Protein AF-A0A914E5F7-F1 (afdb_monomer_lite)

InterPro domains:
  IPR012292 Globin/Protoglobin [G3DSA:1.10.490.10] (50-200)

Radius of gyration: 23.98 Å; chains: 1; bounding box: 78×66×59 Å

Secondary structure (DSSP, 8-state):
--HHHHHHHHHHHHHHHHHHHHHHT---S---SS-TTHHHHTTTS-TTS-PPPHHHHHHHHHHHHHHHHH-SS-HHHHHHHHHHHH-HHHHHHHHHTHHHHHHHHHHHHHHHHHHHHTTTSHHHHTHHHHHHHTSTTSTTSSGGG-SHHHHHHHHHHHHHHGGGS---SSHHHHHHHHHHHHHHHHHHHHHHHHHHHHHHHHHHHHHTT-S-S-------

Foldseek 3Di:
DPVVVVVVVVVVVVVVVVVVVVVVPPDDDDDPDDDVVVVVVVVVPDPPPDQQDPVLLVLLLVLVVQLVVPDPDALLVQLLVQCVVPPVVSVVLCVVVVVLSVVRSVVLRVLVVQLSVCSVPCCPRPLVVLLQLCPPPHVQVCPSNSHLVVVVSSLVSQLVVLVSGPDDPCSVSNSVSSNVSSSSSSVSNVVSNVVRVVVVVVVVVVVVPPPDPDDDDDDD

Structure (mmCIF, N/CA/C/O backbone):
data_AF-A0A914E5F7-F1
#
_entry.id   AF-A0A914E5F7-F1
#
loop_
_atom_site.group_PDB
_atom_site.id
_atom_site.type_symbol
_atom_site.label_atom_id
_atom_site.label_alt_id
_atom_site.label_comp_id
_atom_site.label_asym_id
_atom_site.label_entity_id
_atom_site.label_seq_id
_atom_site.pdbx_PDB_ins_code
_atom_site.Cartn_x
_atom_site.Cartn_y
_atom_site.Cartn_z
_atom_site.occupancy
_atom_site.B_iso_or_equiv
_atom_site.auth_seq_id
_atom_site.auth_comp_id
_atom_site.auth_asym_id
_atom_site.auth_atom_id
_atom_site.pdbx_PDB_model_num
ATOM 1 N N . MET A 1 1 ? 18.210 50.955 19.049 1.00 48.28 1 MET A N 1
ATOM 2 C CA . MET A 1 1 ? 17.458 49.728 19.398 1.00 48.28 1 MET A CA 1
ATOM 3 C C . MET A 1 1 ? 15.952 49.964 19.194 1.00 48.28 1 MET A C 1
ATOM 5 O O . MET A 1 1 ? 15.214 50.054 20.159 1.00 48.28 1 MET A O 1
ATOM 9 N N . LYS A 1 2 ? 15.504 50.162 17.940 1.00 48.69 2 LYS A N 1
ATOM 10 C CA . LYS A 1 2 ? 14.091 50.474 17.606 1.00 48.69 2 LYS A CA 1
ATOM 11 C C . LYS A 1 2 ? 13.557 49.759 16.346 1.00 48.69 2 LYS A C 1
ATOM 13 O O . LYS A 1 2 ? 12.359 49.653 16.192 1.00 48.69 2 LYS A O 1
ATOM 18 N N . LEU A 1 3 ? 14.427 49.178 15.510 1.00 43.78 3 LEU A N 1
ATOM 19 C CA . LEU A 1 3 ? 14.041 48.462 14.278 1.00 43.78 3 LEU A CA 1
ATOM 20 C C . LEU A 1 3 ? 13.593 47.000 14.499 1.00 43.78 3 LEU A C 1
ATOM 22 O O . LEU A 1 3 ? 12.952 46.405 13.639 1.00 43.78 3 LEU A O 1
ATOM 26 N N . ALA A 1 4 ? 13.902 46.409 15.659 1.00 42.94 4 ALA A N 1
ATOM 27 C CA . ALA A 1 4 ? 13.583 45.008 15.951 1.00 42.94 4 ALA A CA 1
ATOM 28 C C . ALA A 1 4 ? 12.156 44.786 16.500 1.00 42.94 4 ALA A C 1
ATOM 30 O O . ALA A 1 4 ? 11.696 43.645 16.531 1.00 42.94 4 ALA A O 1
ATOM 31 N N . MET A 1 5 ? 11.464 45.849 16.941 1.00 42.75 5 MET A N 1
ATOM 32 C CA . MET A 1 5 ? 10.109 45.761 17.515 1.00 42.75 5 MET A CA 1
ATOM 33 C C . MET A 1 5 ? 9.008 45.826 16.445 1.00 42.75 5 MET A C 1
ATOM 35 O O . MET A 1 5 ? 8.030 45.092 16.554 1.00 42.75 5 MET A O 1
ATOM 39 N N . ASP A 1 6 ? 9.210 46.583 15.362 1.00 46.97 6 ASP A N 1
ATOM 40 C CA . ASP A 1 6 ? 8.194 46.758 14.308 1.00 46.97 6 ASP A CA 1
ATOM 41 C C . ASP A 1 6 ? 8.081 45.539 13.377 1.00 46.97 6 ASP A C 1
ATOM 43 O O . ASP A 1 6 ? 7.000 45.186 12.907 1.00 46.97 6 ASP A O 1
ATOM 47 N N . SER A 1 7 ? 9.185 44.812 13.182 1.00 46.94 7 SER A N 1
ATOM 48 C CA . SER A 1 7 ? 9.228 43.627 12.310 1.00 46.94 7 SER A CA 1
ATOM 49 C C . SER A 1 7 ? 8.435 42.440 12.877 1.00 46.94 7 SER A C 1
ATOM 51 O O . SER A 1 7 ? 7.918 41.623 12.123 1.00 46.94 7 SER A O 1
ATOM 53 N N . LYS A 1 8 ? 8.312 42.339 14.210 1.00 47.16 8 LYS A N 1
ATOM 54 C CA . LYS A 1 8 ? 7.547 41.265 14.871 1.00 47.16 8 LYS A CA 1
ATOM 55 C C . LYS A 1 8 ? 6.035 41.520 14.841 1.00 47.16 8 LYS A C 1
ATOM 57 O O . LYS A 1 8 ? 5.281 40.559 14.728 1.00 47.16 8 LYS A O 1
ATOM 62 N N . SER A 1 9 ? 5.613 42.788 14.880 1.00 54.91 9 SER A N 1
ATOM 63 C CA . SER A 1 9 ? 4.204 43.198 14.755 1.00 54.91 9 SER A CA 1
ATOM 64 C C . SER A 1 9 ? 3.684 43.006 13.328 1.00 54.91 9 SER A C 1
ATOM 66 O O . SER A 1 9 ? 2.606 42.460 13.126 1.00 54.91 9 SER A O 1
ATOM 68 N N . ALA A 1 10 ? 4.489 43.360 12.321 1.00 52.38 10 ALA A N 1
ATOM 69 C CA . ALA A 1 10 ? 4.113 43.171 10.920 1.00 52.38 10 A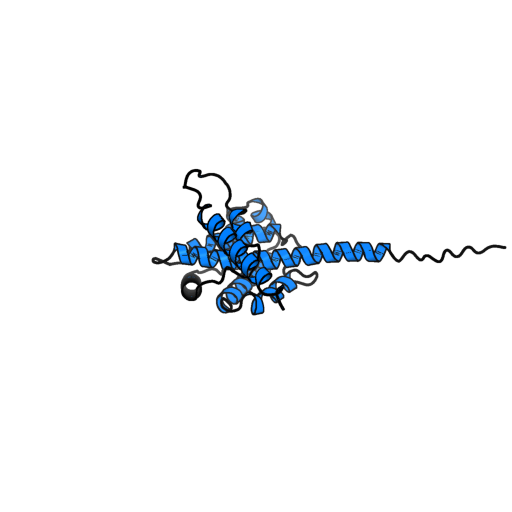LA A CA 1
ATOM 70 C C . ALA A 1 10 ? 3.917 41.686 10.557 1.00 52.38 10 ALA A C 1
ATOM 72 O O . ALA A 1 10 ? 3.021 41.344 9.788 1.00 52.38 10 ALA A O 1
ATOM 73 N N . ILE A 1 11 ? 4.716 40.785 11.142 1.00 50.78 11 ILE A N 1
ATOM 74 C CA . ILE A 1 11 ? 4.576 39.338 10.923 1.00 50.78 11 ILE A CA 1
ATOM 75 C C . ILE A 1 11 ? 3.308 38.794 11.597 1.00 50.78 11 ILE A C 1
ATOM 77 O O . ILE A 1 11 ? 2.630 37.965 10.991 1.00 50.78 11 ILE A O 1
ATOM 81 N N . SER A 1 12 ? 2.941 39.266 12.798 1.00 49.47 12 SER A N 1
ATOM 82 C CA . SER A 1 12 ? 1.704 38.819 13.459 1.00 49.47 12 SER A CA 1
ATOM 83 C C . SER A 1 12 ? 0.447 39.295 12.736 1.00 49.47 12 SER A C 1
ATOM 85 O O . SER A 1 12 ? -0.512 38.532 12.627 1.00 49.47 12 SER A O 1
ATOM 87 N N . ASP A 1 13 ? 0.467 40.510 12.187 1.00 45.22 13 ASP A N 1
ATOM 88 C CA . ASP A 1 13 ? -0.676 41.078 11.466 1.00 45.22 13 ASP A CA 1
ATOM 89 C C . ASP A 1 13 ? -0.890 40.392 10.109 1.00 45.22 13 ASP A C 1
ATOM 91 O O . ASP A 1 13 ? -2.025 40.093 9.735 1.00 45.22 13 ASP A O 1
ATOM 95 N N . VAL A 1 14 ? 0.192 40.019 9.413 1.00 51.31 14 VAL A N 1
ATOM 96 C CA . VAL A 1 14 ? 0.120 39.193 8.193 1.00 51.31 14 VAL A CA 1
ATOM 97 C C . VAL A 1 14 ? -0.375 37.775 8.507 1.00 51.31 14 VAL A C 1
ATOM 99 O O . VAL A 1 14 ? -1.187 37.231 7.756 1.00 51.31 14 VAL A O 1
ATOM 102 N N . MET A 1 15 ? 0.042 37.185 9.633 1.00 43.53 15 MET A N 1
ATOM 103 C CA . MET A 1 15 ? -0.438 35.867 10.075 1.00 43.53 15 MET A CA 1
ATOM 104 C C . MET A 1 15 ? -1.936 35.877 10.416 1.00 43.53 15 MET A C 1
ATOM 106 O O . MET A 1 15 ? -2.663 34.971 10.010 1.00 43.53 15 MET A O 1
ATOM 110 N N . LEU A 1 16 ? -2.418 36.912 11.110 1.00 52.22 16 LEU A N 1
ATOM 111 C CA . LEU A 1 16 ? -3.838 37.075 11.442 1.00 52.22 16 LEU A CA 1
ATOM 112 C C . LEU A 1 16 ? -4.697 37.327 10.196 1.00 52.22 16 LEU A C 1
ATOM 114 O O . LEU A 1 16 ? -5.792 36.773 10.077 1.00 52.22 16 LEU A O 1
ATOM 118 N N . MET A 1 17 ? -4.190 38.097 9.231 1.00 51.75 17 MET A N 1
ATOM 119 C CA . MET A 1 17 ? -4.886 38.348 7.968 1.00 51.75 17 MET A CA 1
ATOM 120 C C . MET A 1 17 ? -4.969 37.081 7.100 1.00 51.75 17 MET A C 1
ATOM 122 O O . MET A 1 17 ? -6.024 36.805 6.528 1.00 51.75 17 MET A O 1
ATOM 126 N N . ALA A 1 18 ? -3.909 36.263 7.077 1.00 45.34 18 ALA A N 1
ATOM 127 C CA . ALA A 1 18 ? -3.887 34.966 6.394 1.00 45.34 18 ALA A CA 1
ATOM 128 C C . ALA A 1 18 ? -4.825 33.926 7.039 1.00 45.34 18 ALA A C 1
ATOM 130 O O . ALA A 1 18 ? -5.431 33.114 6.340 1.00 45.34 18 ALA A O 1
ATOM 131 N N . MET A 1 19 ? -5.003 33.961 8.364 1.00 44.50 19 MET A N 1
ATOM 132 C CA . ME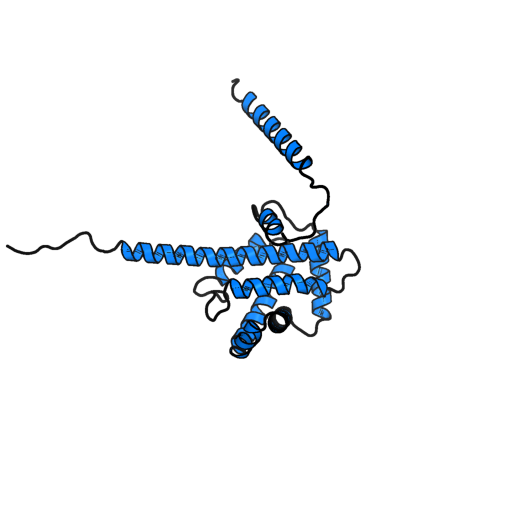T A 1 19 ? -5.978 33.098 9.042 1.00 44.50 19 MET A CA 1
ATOM 133 C C . MET A 1 19 ? -7.425 33.551 8.809 1.00 44.50 19 MET A C 1
ATOM 135 O O . MET A 1 19 ? -8.314 32.713 8.665 1.00 44.50 19 MET A O 1
ATOM 139 N N . SER A 1 20 ? -7.669 34.859 8.694 1.00 38.47 20 SER A N 1
ATOM 140 C CA . SER A 1 20 ? -9.002 35.403 8.403 1.00 38.47 20 SER A CA 1
ATOM 141 C C . SER A 1 20 ? -9.471 35.086 6.972 1.00 38.47 20 SER A C 1
ATOM 143 O O . SER A 1 20 ? -10.640 34.758 6.750 1.00 38.47 20 SER A O 1
ATOM 145 N N . THR A 1 21 ? -8.561 35.073 5.991 1.00 47.75 21 THR A N 1
ATOM 146 C CA . THR A 1 21 ? -8.884 34.669 4.610 1.00 47.75 21 THR A CA 1
ATOM 147 C C . THR A 1 21 ? -9.083 33.159 4.462 1.00 47.75 21 THR A C 1
ATOM 149 O O . THR A 1 21 ? -9.950 32.742 3.694 1.00 47.75 21 THR A O 1
ATOM 152 N N . ALA A 1 22 ? -8.380 32.335 5.247 1.00 42.72 22 ALA A N 1
ATOM 153 C CA . ALA A 1 22 ? -8.577 30.882 5.267 1.00 42.72 22 ALA A CA 1
ATOM 154 C C . ALA A 1 22 ? -9.936 30.460 5.865 1.00 42.72 22 ALA A C 1
ATOM 156 O O . ALA A 1 22 ? -10.530 29.482 5.413 1.00 42.72 22 ALA A O 1
ATOM 157 N N . VAL A 1 23 ? -10.474 31.211 6.835 1.00 42.81 23 VAL A N 1
ATOM 158 C CA . VAL A 1 23 ? -11.796 30.933 7.437 1.00 42.81 23 VAL A CA 1
ATOM 159 C C . VAL A 1 23 ? -12.956 31.379 6.530 1.00 42.81 23 VAL A C 1
ATOM 161 O O . VAL A 1 23 ? -14.041 30.803 6.589 1.00 42.81 23 VAL A O 1
ATOM 164 N N . SER A 1 24 ? -12.734 32.348 5.636 1.00 36.62 24 SER A N 1
ATOM 165 C CA . SER A 1 24 ? -13.762 32.853 4.706 1.00 36.62 24 SER A CA 1
ATOM 166 C C . SER A 1 24 ? -13.904 32.024 3.414 1.00 36.62 24 SER A C 1
ATOM 168 O O . SER A 1 24 ? -14.874 32.176 2.674 1.00 36.62 24 SER A O 1
ATOM 170 N N . ALA A 1 25 ? -12.981 31.096 3.147 1.00 41.06 25 ALA A N 1
ATOM 171 C CA . ALA A 1 25 ? -12.976 30.259 1.945 1.00 41.06 25 ALA A CA 1
ATOM 172 C C . ALA A 1 25 ? -13.684 28.901 2.125 1.00 41.06 25 ALA A C 1
ATOM 174 O O . ALA A 1 25 ? -13.355 27.943 1.430 1.00 41.06 25 ALA A O 1
ATOM 175 N N . VAL A 1 26 ? -14.659 28.790 3.037 1.00 41.03 26 VAL A N 1
ATOM 176 C CA . VAL A 1 26 ? -15.521 27.598 3.129 1.00 41.03 26 VAL A CA 1
ATOM 177 C C . VAL A 1 26 ? -16.514 27.622 1.960 1.00 41.03 26 VAL A C 1
ATOM 179 O O . VAL A 1 26 ? -17.441 28.440 1.972 1.00 41.03 26 VAL A O 1
ATOM 182 N N . PRO A 1 27 ? -16.401 26.740 0.948 1.00 35.53 27 PRO A N 1
ATOM 183 C CA . PRO A 1 27 ? -17.338 26.748 -0.160 1.00 35.53 27 PRO A CA 1
ATOM 184 C C . PRO A 1 27 ? -18.672 26.184 0.327 1.00 35.53 27 PRO A C 1
ATOM 186 O O . PRO A 1 27 ? -18.762 25.056 0.823 1.00 35.53 27 PRO A O 1
ATOM 189 N N . ARG A 1 28 ? -19.744 26.965 0.168 1.00 37.91 28 ARG A N 1
ATOM 190 C CA . ARG A 1 28 ? -21.112 26.454 0.284 1.00 37.91 28 ARG A CA 1
ATOM 191 C C . ARG A 1 28 ? -21.289 25.319 -0.726 1.00 37.91 28 ARG A C 1
ATOM 193 O O . ARG A 1 28 ? -21.120 25.518 -1.924 1.00 37.91 28 ARG A O 1
ATOM 200 N N . ARG A 1 29 ? -21.657 24.135 -0.224 1.00 46.88 29 ARG A N 1
ATOM 201 C CA . ARG A 1 29 ? -22.099 22.965 -1.002 1.00 46.88 29 ARG A CA 1
ATOM 202 C C . ARG A 1 29 ? -22.967 23.394 -2.186 1.00 46.88 29 ARG A C 1
ATOM 204 O O . ARG A 1 29 ? -24.080 23.844 -1.958 1.00 46.88 29 ARG A O 1
ATOM 211 N N . THR A 1 30 ? -22.497 23.178 -3.411 1.00 36.56 30 THR A N 1
ATOM 212 C CA . THR A 1 30 ? -23.291 22.733 -4.574 1.00 36.56 30 THR A CA 1
ATOM 213 C C . THR A 1 30 ? -22.371 22.550 -5.783 1.00 36.56 30 THR A C 1
ATOM 215 O O . THR A 1 30 ? -22.020 23.507 -6.450 1.00 36.56 30 THR A O 1
ATOM 218 N N . SER A 1 31 ? -21.971 21.309 -6.061 1.00 35.16 31 SER A N 1
ATOM 219 C CA . SER A 1 31 ? -21.809 20.752 -7.416 1.00 35.16 31 SER A CA 1
ATOM 220 C C . SER A 1 31 ? -21.103 19.403 -7.294 1.00 35.16 31 SER A C 1
ATOM 222 O O . SER A 1 31 ? -19.916 19.314 -6.999 1.00 35.16 31 SER A O 1
ATOM 224 N N . ARG A 1 32 ? -21.861 18.320 -7.478 1.00 47.97 32 ARG A N 1
ATOM 225 C CA . ARG A 1 32 ? -21.293 16.998 -7.746 1.00 47.97 32 ARG A CA 1
ATOM 226 C C . ARG A 1 32 ? -20.816 17.010 -9.192 1.00 47.97 32 ARG A C 1
ATOM 228 O O . ARG A 1 32 ? -21.664 16.858 -10.068 1.00 47.97 32 ARG A O 1
ATOM 235 N N . ARG A 1 33 ? -19.510 17.157 -9.428 1.00 39.97 33 ARG A N 1
ATOM 236 C CA . ARG A 1 33 ? -18.780 16.581 -10.575 1.00 39.97 33 ARG A CA 1
ATOM 237 C C . ARG A 1 33 ? -17.287 16.940 -10.488 1.00 39.97 33 ARG A C 1
ATOM 239 O O . ARG A 1 33 ? -16.942 18.101 -10.628 1.00 39.97 33 ARG A O 1
ATOM 246 N N . LEU A 1 34 ? -16.466 15.891 -10.344 1.00 43.22 34 LEU A N 1
ATOM 247 C CA . LEU A 1 34 ? -15.047 15.785 -10.727 1.00 43.22 34 LEU A CA 1
ATOM 248 C C . LEU A 1 34 ? -14.015 16.652 -9.965 1.00 43.22 34 LEU A C 1
ATOM 250 O O . LEU A 1 34 ? -13.666 17.724 -10.442 1.00 43.22 34 LEU A O 1
ATOM 254 N N . SER A 1 35 ? -13.424 16.129 -8.876 1.00 39.50 35 SER A N 1
ATOM 255 C CA . SER A 1 35 ? -12.100 16.581 -8.374 1.00 39.50 35 SER A CA 1
ATOM 256 C C . SER A 1 35 ? -11.391 15.618 -7.394 1.00 39.50 35 SER A C 1
ATOM 258 O O . SER A 1 35 ? -10.587 16.053 -6.578 1.00 39.50 35 SER A O 1
ATOM 260 N N . ASP A 1 36 ? -11.600 14.297 -7.465 1.00 46.41 36 ASP A N 1
ATOM 261 C CA . ASP A 1 36 ? -11.147 13.386 -6.388 1.00 46.41 36 ASP A CA 1
ATOM 262 C C . ASP A 1 36 ? -9.623 13.105 -6.308 1.00 46.41 36 ASP A C 1
ATOM 264 O O . ASP A 1 36 ? -9.201 12.366 -5.427 1.00 46.41 36 ASP A O 1
ATOM 268 N N . PHE A 1 37 ? -8.775 13.708 -7.151 1.00 43.25 37 PHE A N 1
ATOM 269 C CA . PHE A 1 37 ? -7.305 13.628 -7.002 1.00 43.25 37 PHE A CA 1
ATOM 270 C C . PHE A 1 37 ? -6.619 14.989 -6.822 1.00 43.25 37 PHE A C 1
ATOM 272 O O . PHE A 1 37 ? -5.593 15.067 -6.152 1.00 43.25 37 PHE A O 1
ATOM 279 N N . SER A 1 38 ? -7.209 16.080 -7.320 1.00 37.03 38 SER A N 1
ATOM 280 C CA . SER A 1 38 ? -6.683 17.439 -7.113 1.00 37.03 38 SER A CA 1
ATOM 281 C C . SER A 1 38 ? -6.858 17.904 -5.664 1.00 37.03 38 SER A C 1
ATOM 283 O O . SER A 1 38 ? -5.960 18.525 -5.100 1.00 37.03 38 SER A O 1
ATOM 285 N N . ASP A 1 39 ? -7.978 17.546 -5.028 1.00 42.75 39 ASP A N 1
ATOM 286 C CA . ASP A 1 39 ? -8.223 17.860 -3.614 1.00 42.75 39 ASP A CA 1
ATOM 287 C C . ASP A 1 39 ? -7.338 17.023 -2.672 1.00 42.75 39 ASP A C 1
ATOM 289 O O . ASP A 1 39 ? -7.056 17.429 -1.547 1.00 42.75 39 ASP A O 1
ATOM 293 N N . ILE A 1 40 ? -6.830 15.881 -3.151 1.00 48.56 40 ILE A N 1
ATOM 294 C CA . ILE A 1 40 ? -5.847 15.048 -2.445 1.00 48.56 40 ILE A CA 1
ATOM 295 C C . ILE A 1 40 ? -4.418 15.572 -2.680 1.00 48.56 40 ILE A C 1
ATOM 297 O O . ILE A 1 40 ? -3.599 15.582 -1.761 1.00 48.56 40 ILE A O 1
ATOM 301 N N . ALA A 1 41 ? -4.122 16.103 -3.866 1.00 39.44 41 ALA A N 1
ATOM 302 C CA . ALA A 1 41 ? -2.842 16.742 -4.168 1.00 39.44 41 ALA A CA 1
ATOM 303 C C . ALA A 1 41 ? -2.618 18.033 -3.351 1.00 39.44 41 ALA A C 1
ATOM 305 O O . ALA A 1 41 ? -1.505 18.288 -2.895 1.00 39.44 41 ALA A O 1
ATOM 306 N N . HIS A 1 42 ? -3.670 18.804 -3.047 1.00 37.88 42 HIS A N 1
ATOM 307 C CA . HIS A 1 42 ? -3.568 19.937 -2.113 1.00 37.88 42 HIS A CA 1
ATOM 308 C C . HIS A 1 42 ? -3.318 19.518 -0.653 1.00 37.88 42 HIS A C 1
ATOM 310 O O . HIS A 1 42 ? -2.745 20.295 0.106 1.00 37.88 42 HIS A O 1
ATOM 316 N N . LEU A 1 43 ? -3.658 18.282 -0.270 1.00 42.91 43 LEU A N 1
ATOM 317 C CA . LEU A 1 43 ? -3.254 17.683 1.012 1.00 42.91 43 LEU A CA 1
ATOM 318 C C . LEU A 1 43 ? -1.793 17.184 0.998 1.00 42.91 43 LEU A C 1
ATOM 320 O O . LEU A 1 43 ? -1.265 16.814 2.043 1.00 42.91 43 LEU A O 1
ATOM 324 N N . THR A 1 44 ? -1.149 17.162 -0.175 1.00 40.66 44 THR A N 1
ATOM 325 C CA . THR A 1 44 ? 0.162 16.536 -0.425 1.00 40.66 44 THR A CA 1
ATOM 326 C C . THR A 1 44 ? 1.325 17.538 -0.426 1.00 40.66 44 THR A C 1
ATOM 328 O O . THR A 1 44 ? 2.488 17.152 -0.307 1.00 40.66 44 THR A O 1
ATOM 331 N N . VAL A 1 45 ? 1.047 18.843 -0.475 1.00 37.56 45 VAL A N 1
ATOM 332 C CA . VAL A 1 45 ? 2.085 19.863 -0.296 1.00 37.56 45 VAL A CA 1
ATOM 333 C C . VAL A 1 45 ? 2.302 20.041 1.206 1.00 37.56 45 VAL A C 1
ATOM 335 O O . VAL A 1 45 ? 1.431 20.541 1.908 1.00 37.56 45 VAL A O 1
ATOM 338 N N . THR A 1 46 ? 3.473 19.612 1.682 1.00 34.78 46 THR A N 1
ATOM 339 C CA . THR A 1 46 ? 3.952 19.506 3.076 1.00 34.78 46 THR A CA 1
ATOM 340 C C . THR A 1 46 ? 3.433 18.327 3.910 1.00 34.78 46 THR A C 1
ATOM 342 O O . THR A 1 46 ? 2.411 18.391 4.586 1.00 34.78 46 THR A O 1
ATOM 345 N N . PHE A 1 47 ? 4.287 17.305 4.027 1.00 46.94 47 PHE A N 1
ATOM 346 C CA . PHE A 1 47 ? 4.286 16.259 5.061 1.00 46.94 47 PHE A CA 1
ATOM 347 C C . PHE A 1 47 ? 4.499 16.787 6.505 1.00 46.94 47 PHE A C 1
ATOM 349 O O . PHE A 1 47 ? 4.994 16.074 7.366 1.00 46.94 47 PHE A O 1
ATOM 356 N N . ASN A 1 48 ? 4.088 18.028 6.792 1.00 43.72 48 ASN A N 1
ATOM 357 C CA . ASN A 1 48 ? 4.193 18.701 8.093 1.00 43.72 48 ASN A CA 1
ATOM 358 C C . ASN A 1 48 ? 2.821 19.015 8.730 1.00 43.72 48 ASN A C 1
ATOM 360 O O . ASN A 1 48 ? 2.745 19.869 9.609 1.00 43.72 48 ASN A O 1
ATOM 364 N N . GLY A 1 49 ? 1.722 18.370 8.312 1.00 45.03 49 GLY A N 1
ATOM 365 C CA . GLY A 1 49 ? 0.390 18.776 8.798 1.00 45.03 49 GLY A CA 1
ATOM 366 C C . GLY A 1 49 ? -0.690 17.706 8.937 1.00 45.03 49 GLY A C 1
ATOM 367 O O . GLY A 1 49 ? -1.628 17.912 9.704 1.00 45.03 49 GLY A O 1
ATOM 368 N N . ILE A 1 50 ? -0.585 16.555 8.267 1.00 54.81 50 ILE A N 1
ATOM 369 C CA . ILE A 1 50 ? -1.598 15.491 8.369 1.00 54.81 50 ILE A CA 1
ATOM 370 C C . ILE A 1 50 ? -0.998 14.315 9.127 1.00 54.81 50 ILE A C 1
ATOM 372 O O . ILE A 1 50 ? -0.556 13.324 8.553 1.00 54.81 50 ILE A O 1
ATOM 376 N N . SER A 1 51 ? -0.979 14.438 10.451 1.00 66.25 51 SER A N 1
ATOM 377 C CA . SER A 1 51 ? -0.733 13.290 11.319 1.00 66.25 51 SER A CA 1
ATOM 378 C C . SER A 1 51 ? -2.056 12.562 11.545 1.00 66.25 51 SER A C 1
ATOM 380 O O . SER A 1 51 ? -3.068 13.188 11.878 1.00 66.25 51 SER A O 1
ATOM 382 N N . LEU A 1 52 ? -2.056 11.237 11.410 1.00 81.44 52 LEU A N 1
ATOM 383 C CA . LEU A 1 52 ? -3.170 10.433 11.898 1.00 81.44 52 LEU A CA 1
ATOM 384 C C . LEU A 1 52 ? -3.321 10.663 13.402 1.00 81.44 52 LEU A C 1
ATOM 386 O O . LEU A 1 52 ? -2.371 10.480 14.166 1.00 81.44 52 LEU A O 1
ATOM 390 N N . THR A 1 53 ? -4.523 11.018 13.848 1.00 86.62 53 THR A N 1
ATOM 391 C CA . THR A 1 53 ? -4.789 11.105 15.287 1.00 86.62 53 THR A CA 1
ATOM 392 C C . THR A 1 53 ? -4.558 9.739 15.952 1.00 86.62 53 THR A C 1
ATOM 394 O O . THR A 1 53 ? -4.778 8.703 15.313 1.00 86.62 53 THR A O 1
ATOM 397 N N . PRO A 1 54 ? -4.201 9.682 17.250 1.00 88.31 54 PRO A N 1
ATOM 398 C CA . PRO A 1 54 ? -4.021 8.408 17.955 1.00 88.31 54 PRO A CA 1
ATOM 399 C C . PRO A 1 54 ? -5.237 7.472 17.840 1.00 88.31 54 PRO A C 1
ATOM 401 O O . PRO A 1 54 ? -5.094 6.257 17.703 1.00 88.31 54 PRO A O 1
ATOM 404 N N . LYS A 1 55 ? -6.451 8.043 17.810 1.00 89.31 55 LYS A N 1
ATOM 405 C CA . LYS A 1 55 ? -7.696 7.291 17.592 1.00 89.31 55 LYS A CA 1
ATOM 406 C C . LYS A 1 55 ? -7.780 6.700 16.186 1.00 89.31 55 LYS A C 1
ATOM 408 O O . LYS A 1 55 ? -8.088 5.520 16.063 1.00 89.31 55 LYS A O 1
ATOM 413 N N . GLN A 1 56 ? -7.471 7.473 15.142 1.00 89.75 56 GLN A N 1
ATOM 414 C CA . GLN A 1 56 ? -7.451 6.962 13.765 1.00 89.75 56 GLN A CA 1
ATOM 415 C C . GLN A 1 56 ? -6.435 5.834 13.602 1.00 89.75 56 GLN A C 1
ATOM 417 O O . GLN A 1 56 ? -6.779 4.802 13.034 1.00 89.75 56 GLN A O 1
ATOM 422 N N . LYS A 1 57 ? -5.228 5.980 14.162 1.00 90.69 57 LYS A N 1
ATOM 423 C CA . LYS A 1 57 ? -4.208 4.919 14.152 1.00 90.69 57 LYS A CA 1
ATOM 424 C C . LYS A 1 57 ? -4.728 3.631 14.794 1.00 90.69 57 LYS A C 1
ATOM 426 O O . LYS A 1 57 ? -4.628 2.558 14.202 1.00 90.69 57 LYS A O 1
ATOM 431 N N . SER A 1 58 ? -5.343 3.742 15.974 1.00 93.38 58 SER A N 1
ATOM 432 C CA . SER A 1 58 ? -5.952 2.606 16.677 1.00 93.38 58 SER A CA 1
ATOM 433 C C . SER A 1 58 ? -7.076 1.949 15.868 1.00 93.38 58 SER A C 1
ATOM 435 O O . SER A 1 58 ? -7.123 0.722 15.754 1.00 93.38 58 SER A O 1
ATOM 437 N N . TRP A 1 59 ? -7.960 2.747 15.263 1.00 94.31 59 TRP A N 1
ATOM 438 C CA . TRP A 1 59 ? -9.049 2.232 14.435 1.00 94.31 59 TRP A CA 1
ATOM 439 C C . TRP A 1 59 ? -8.544 1.514 13.192 1.00 94.31 59 TRP A C 1
ATOM 441 O O . TRP A 1 59 ? -9.038 0.428 12.901 1.00 94.31 59 TRP A O 1
ATOM 451 N N . ILE A 1 60 ? -7.545 2.069 12.506 1.00 94.75 60 ILE A N 1
ATOM 452 C CA . ILE A 1 60 ? -6.918 1.441 11.340 1.00 94.75 60 ILE A CA 1
ATOM 453 C C . ILE A 1 60 ? -6.315 0.088 11.724 1.00 94.75 60 ILE A C 1
ATOM 455 O O . ILE A 1 60 ? -6.687 -0.915 11.119 1.00 94.75 60 ILE A O 1
ATOM 459 N N . LYS A 1 61 ? -5.455 0.045 12.756 1.00 94.94 61 LYS A N 1
ATOM 460 C CA . LYS A 1 61 ? -4.829 -1.200 13.244 1.00 94.94 61 LYS A CA 1
ATOM 461 C C . LYS A 1 61 ? -5.891 -2.259 13.553 1.00 94.94 61 LYS A C 1
ATOM 463 O O . LYS A 1 61 ? -5.869 -3.354 13.002 1.00 94.94 61 LYS A O 1
ATOM 468 N N . CYS A 1 62 ? -6.904 -1.897 14.343 1.00 95.19 62 CYS A N 1
ATOM 469 C CA . CYS A 1 62 ? -7.975 -2.819 14.722 1.00 95.19 62 CYS A CA 1
ATOM 470 C C . CYS A 1 62 ? -8.812 -3.303 13.524 1.00 95.19 62 CYS A C 1
ATOM 472 O O . CYS A 1 62 ? -9.195 -4.473 13.460 1.00 95.19 62 CYS A O 1
ATOM 474 N N . ALA A 1 63 ? -9.138 -2.407 12.591 1.00 95.56 63 ALA A N 1
ATOM 475 C CA . ALA A 1 63 ? -9.930 -2.722 11.409 1.00 95.56 63 ALA A CA 1
ATOM 476 C C . ALA A 1 63 ? -9.184 -3.664 10.462 1.00 95.56 63 ALA A C 1
ATOM 478 O O . ALA A 1 63 ? -9.754 -4.668 10.025 1.00 95.56 63 ALA A O 1
ATOM 479 N N . PHE A 1 64 ? -7.912 -3.360 10.206 1.00 96.62 64 PHE A N 1
ATOM 480 C CA . PHE A 1 64 ? -7.037 -4.160 9.365 1.00 96.62 64 PHE A CA 1
ATOM 481 C C . PHE A 1 64 ? -6.795 -5.545 9.971 1.00 96.62 64 PHE A C 1
ATOM 483 O O . PHE A 1 64 ? -7.013 -6.541 9.288 1.00 96.62 64 PHE A O 1
ATOM 490 N N . ASP A 1 65 ? -6.488 -5.638 11.268 1.00 95.94 65 ASP A N 1
ATOM 491 C CA . ASP A 1 65 ? -6.294 -6.924 11.953 1.00 95.94 65 ASP A CA 1
ATOM 492 C C . ASP A 1 65 ? -7.539 -7.813 11.894 1.00 95.94 65 ASP A C 1
ATOM 494 O O . ASP A 1 65 ? -7.453 -9.025 11.683 1.00 95.94 65 ASP A O 1
ATOM 498 N N . LYS A 1 66 ? -8.726 -7.224 12.079 1.00 96.00 66 LYS A N 1
ATOM 499 C CA . LYS A 1 66 ? -9.992 -7.962 11.967 1.00 96.00 66 LYS A CA 1
ATOM 500 C C . LYS A 1 66 ? -10.239 -8.444 10.545 1.00 96.00 66 LYS A C 1
ATOM 502 O O . LYS A 1 66 ? -10.728 -9.559 10.373 1.00 96.00 66 LYS A O 1
ATOM 507 N N . TRP A 1 67 ? -9.938 -7.615 9.547 1.00 96.50 67 TRP A N 1
ATOM 508 C CA . TRP A 1 67 ? -10.036 -8.017 8.149 1.00 96.50 67 TRP A CA 1
ATOM 509 C C . TRP A 1 67 ? -9.050 -9.150 7.846 1.00 96.50 67 TRP A C 1
ATOM 511 O O . TRP A 1 67 ? -9.488 -10.198 7.387 1.00 96.50 67 TRP A O 1
ATOM 521 N N . LYS A 1 68 ? -7.774 -9.011 8.221 1.00 95.25 68 LYS A N 1
ATOM 522 C CA . LYS A 1 68 ? -6.719 -10.019 8.024 1.00 95.25 68 LYS A CA 1
ATOM 523 C C . LYS A 1 68 ? -7.069 -11.368 8.659 1.00 95.25 68 LYS A C 1
ATOM 525 O O . LYS A 1 68 ? -6.865 -12.400 8.041 1.00 95.25 68 LYS A O 1
ATOM 530 N N . LYS A 1 69 ? -7.653 -11.377 9.864 1.00 94.94 69 LYS A N 1
ATOM 531 C CA . LYS A 1 69 ? -8.088 -12.616 10.544 1.00 94.94 69 LYS A CA 1
ATOM 532 C C . LYS A 1 69 ? -9.290 -13.300 9.889 1.00 94.94 69 LYS A C 1
ATOM 534 O O . LYS A 1 69 ? -9.493 -14.490 10.103 1.00 94.94 69 LYS A O 1
ATOM 539 N N . LYS A 1 70 ? -10.129 -12.551 9.168 1.00 94.06 70 LYS A N 1
ATOM 540 C CA . LYS A 1 70 ? -11.354 -13.066 8.535 1.00 94.06 70 LYS A CA 1
ATOM 541 C C . LYS A 1 70 ? -11.159 -13.377 7.049 1.00 94.06 70 LYS A C 1
ATOM 543 O O . LYS A 1 70 ? -11.865 -14.223 6.508 1.00 94.06 70 LYS A O 1
ATOM 548 N N . SER A 1 71 ? -10.267 -12.649 6.388 1.00 92.94 71 SER A N 1
ATOM 549 C CA . SER A 1 71 ? -10.001 -12.777 4.964 1.00 92.94 71 SER A CA 1
ATOM 550 C C . SER A 1 71 ? -9.249 -14.080 4.681 1.00 92.94 71 SER A C 1
ATOM 552 O O . SER A 1 71 ? -8.259 -14.357 5.354 1.00 92.94 71 SER A O 1
ATOM 554 N N . PRO A 1 72 ? -9.672 -14.869 3.679 1.00 92.88 72 PRO A N 1
ATOM 555 C CA . PRO A 1 72 ? -8.923 -16.041 3.233 1.00 92.88 72 PRO A CA 1
ATOM 556 C C . PRO A 1 72 ? -7.736 -15.681 2.325 1.00 92.88 72 PRO A C 1
ATOM 558 O O . PRO A 1 72 ? -6.971 -16.566 1.956 1.00 92.88 72 PRO A O 1
ATOM 561 N N . VAL A 1 73 ? -7.605 -14.412 1.926 1.00 95.12 73 VAL A N 1
ATOM 562 C CA . VAL A 1 73 ? -6.591 -13.933 0.976 1.00 95.12 73 VAL A CA 1
ATOM 563 C C . VAL A 1 73 ? -5.706 -12.862 1.602 1.00 95.12 73 VAL A C 1
ATOM 565 O O . VAL A 1 73 ? -6.158 -12.101 2.468 1.00 95.12 73 VAL A O 1
ATOM 568 N N . SER A 1 74 ? -4.460 -12.788 1.127 1.00 96.94 74 SER A N 1
ATOM 569 C CA . SER A 1 74 ? -3.529 -11.715 1.475 1.00 96.94 74 SER A CA 1
ATOM 570 C C . SER A 1 74 ? -3.972 -10.373 0.876 1.00 96.94 74 SER A C 1
ATOM 572 O O . SER A 1 74 ? -4.856 -10.304 0.016 1.00 96.94 74 SER A O 1
ATOM 574 N N . VAL A 1 75 ? -3.359 -9.279 1.336 1.00 97.56 75 VAL A N 1
ATOM 575 C CA . VAL A 1 75 ? -3.629 -7.937 0.795 1.00 97.56 75 VAL A CA 1
ATOM 576 C C . VAL A 1 75 ? -3.240 -7.859 -0.679 1.00 97.56 75 VAL A C 1
ATOM 578 O O . VAL A 1 75 ? -4.021 -7.358 -1.485 1.00 97.56 75 VAL A O 1
ATOM 581 N N . GLY A 1 76 ? -2.057 -8.360 -1.033 1.00 97.25 76 GLY A N 1
ATOM 582 C CA . GLY A 1 76 ? -1.559 -8.355 -2.405 1.00 97.25 76 GLY A CA 1
ATOM 583 C C . GLY A 1 76 ? -2.446 -9.157 -3.351 1.00 97.25 76 GLY A C 1
ATOM 584 O O . GLY A 1 76 ? -2.819 -8.649 -4.408 1.00 97.25 76 GLY A O 1
ATOM 585 N N . ASP A 1 77 ? -2.884 -10.348 -2.934 1.00 96.75 77 ASP A N 1
ATOM 586 C CA . ASP A 1 77 ? -3.735 -11.200 -3.773 1.00 96.75 77 ASP A CA 1
ATOM 587 C C . ASP A 1 77 ? -5.099 -10.551 -3.990 1.00 96.75 77 ASP A C 1
ATOM 589 O O . ASP A 1 77 ? -5.655 -10.578 -5.094 1.00 96.75 77 ASP A O 1
ATOM 593 N N . TRP A 1 78 ? -5.635 -9.918 -2.942 1.00 97.69 78 TRP A N 1
ATOM 594 C CA . TRP A 1 78 ? -6.864 -9.143 -3.039 1.00 97.69 78 TRP A CA 1
ATOM 595 C C . TRP A 1 78 ? -6.702 -7.975 -4.021 1.00 97.69 78 TRP A C 1
ATOM 597 O O . TRP A 1 78 ? -7.564 -7.768 -4.877 1.00 97.69 78 TRP A O 1
ATOM 607 N N . VAL A 1 79 ? -5.583 -7.246 -3.949 1.00 97.12 79 VAL A N 1
ATOM 608 C CA . VAL A 1 79 ? -5.267 -6.129 -4.852 1.00 97.12 79 VAL A CA 1
ATOM 609 C C . VAL A 1 79 ? -5.174 -6.600 -6.300 1.00 97.12 79 VAL A C 1
ATOM 611 O O . VAL A 1 79 ? -5.823 -6.021 -7.170 1.00 97.12 79 VAL A O 1
ATOM 614 N N . HIS A 1 80 ? -4.430 -7.668 -6.586 1.00 95.19 80 HIS A N 1
ATOM 615 C CA . HIS A 1 80 ? -4.339 -8.199 -7.948 1.00 95.19 80 HIS A CA 1
ATOM 616 C C . HIS A 1 80 ? -5.678 -8.699 -8.465 1.00 95.19 80 HIS A C 1
ATOM 618 O O . HIS A 1 80 ? -6.026 -8.412 -9.611 1.00 95.19 80 HIS A O 1
ATOM 624 N N . THR A 1 81 ? -6.466 -9.361 -7.620 1.00 94.50 81 THR A N 1
ATOM 625 C CA . THR A 1 81 ? -7.828 -9.779 -7.972 1.00 94.50 81 THR A CA 1
ATOM 626 C C . THR A 1 81 ? -8.691 -8.571 -8.344 1.00 94.50 81 THR A C 1
ATOM 628 O O . THR A 1 81 ? -9.376 -8.595 -9.368 1.00 94.50 81 THR A O 1
ATOM 631 N N . TYR A 1 82 ? -8.623 -7.488 -7.565 1.00 95.44 82 TYR A N 1
ATOM 632 C CA . TYR A 1 82 ? -9.328 -6.239 -7.860 1.00 95.44 82 TYR A CA 1
ATOM 633 C C . TYR A 1 82 ? -8.890 -5.646 -9.208 1.00 95.44 82 TYR A C 1
ATOM 635 O O . TYR A 1 82 ? -9.735 -5.310 -10.043 1.00 95.44 82 TYR A O 1
ATOM 643 N N . ILE A 1 83 ? -7.579 -5.566 -9.454 1.00 94.31 83 ILE A N 1
ATOM 644 C CA . ILE A 1 83 ? -7.024 -5.010 -10.695 1.00 94.31 83 ILE A CA 1
ATOM 645 C C . ILE A 1 83 ? -7.482 -5.831 -11.906 1.00 94.31 83 ILE A C 1
ATOM 647 O O . ILE A 1 83 ? -7.974 -5.259 -12.876 1.00 94.31 83 ILE A O 1
ATOM 651 N N . GLN A 1 84 ? -7.406 -7.162 -11.843 1.00 92.75 84 GLN A N 1
ATOM 652 C CA . GLN A 1 84 ? -7.831 -8.048 -12.934 1.00 92.75 84 GLN A CA 1
ATOM 653 C C . GLN A 1 84 ? -9.329 -7.937 -13.254 1.00 92.75 84 GLN A C 1
ATOM 655 O O . GLN A 1 84 ? -9.731 -8.106 -14.408 1.00 92.75 84 GLN A O 1
ATOM 660 N N . GLN A 1 85 ? -10.165 -7.678 -12.245 1.00 92.25 85 GLN A N 1
ATOM 661 C CA . GLN A 1 85 ? -11.607 -7.506 -12.430 1.00 92.25 85 GLN A CA 1
ATOM 662 C C . GLN A 1 85 ? -11.954 -6.157 -13.069 1.00 92.25 85 GLN A C 1
ATOM 664 O O . GLN A 1 85 ? -12.910 -6.077 -13.844 1.00 92.25 85 GLN A O 1
ATOM 669 N N . ARG A 1 86 ? -11.193 -5.103 -12.754 1.00 91.81 86 ARG A N 1
ATOM 670 C CA . ARG A 1 86 ? -11.525 -3.720 -13.123 1.00 91.81 86 ARG A CA 1
ATOM 671 C C . ARG A 1 86 ? -10.762 -3.197 -14.341 1.00 91.81 86 ARG A C 1
ATOM 673 O O . ARG A 1 86 ? -11.314 -2.398 -15.094 1.00 91.81 86 ARG A O 1
ATOM 680 N N . HIS A 1 87 ? -9.555 -3.699 -14.588 1.00 87.50 87 HIS A N 1
ATOM 681 C CA . HIS A 1 87 ? -8.683 -3.305 -15.695 1.00 87.50 87 HIS A CA 1
ATOM 682 C C . HIS A 1 87 ? -8.389 -4.523 -16.578 1.00 87.50 87 HIS A C 1
ATOM 684 O O . HIS A 1 87 ? -7.471 -5.304 -16.326 1.00 87.50 87 HIS A O 1
ATOM 690 N N . LYS A 1 88 ? -9.195 -4.705 -17.633 1.00 82.31 88 LYS A N 1
ATOM 691 C CA . LYS A 1 88 ? -9.118 -5.885 -18.518 1.00 82.31 88 LYS A CA 1
ATOM 692 C C . LYS A 1 88 ? -7.747 -6.055 -19.178 1.00 82.31 88 LYS A C 1
ATOM 694 O O . LYS A 1 88 ? -7.307 -7.189 -19.347 1.00 82.31 88 LYS A O 1
ATOM 699 N N . ASP A 1 89 ? -7.0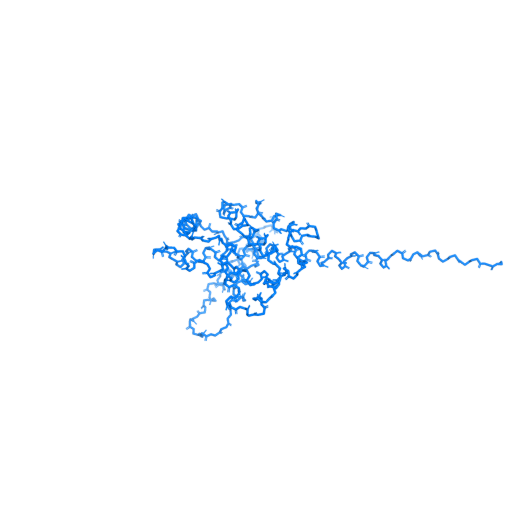67 -4.956 -19.487 1.00 82.06 89 ASP A N 1
ATOM 700 C CA . ASP A 1 89 ? -5.739 -4.980 -20.109 1.00 82.06 89 ASP A CA 1
ATOM 701 C C . ASP A 1 89 ? -4.694 -5.608 -19.172 1.00 82.06 89 ASP A C 1
ATOM 703 O O . ASP A 1 89 ? -3.859 -6.411 -19.591 1.00 82.06 89 ASP A O 1
ATOM 707 N N . TRP A 1 90 ? -4.833 -5.362 -17.867 1.00 83.62 90 TRP A N 1
ATOM 708 C CA . TRP A 1 90 ? -3.978 -5.937 -16.832 1.00 83.62 90 TRP A CA 1
ATOM 709 C C . TRP A 1 90 ? -4.256 -7.405 -16.551 1.00 83.62 90 TRP A C 1
ATOM 711 O O . TRP A 1 90 ? -3.354 -8.130 -16.136 1.00 83.62 90 TRP A O 1
ATOM 721 N N . LYS A 1 91 ? -5.472 -7.889 -16.818 1.00 84.56 91 LYS A N 1
ATOM 722 C CA . LYS A 1 91 ? -5.785 -9.315 -16.675 1.00 84.56 91 LYS A CA 1
ATOM 723 C C . LYS A 1 91 ? -4.862 -10.176 -17.537 1.00 84.56 91 LYS A C 1
ATOM 725 O O . LYS A 1 91 ? -4.319 -11.169 -17.055 1.00 84.56 91 LYS A O 1
ATOM 730 N N . ASN A 1 92 ? -4.660 -9.773 -18.789 1.00 82.25 92 ASN A N 1
ATOM 731 C CA . ASN A 1 92 ? -3.814 -10.510 -19.720 1.00 82.25 92 ASN A CA 1
ATOM 732 C C . ASN A 1 92 ? -2.331 -10.377 -19.352 1.00 82.25 92 ASN A C 1
ATOM 734 O O . ASN A 1 92 ? -1.621 -11.380 -19.337 1.00 82.25 92 ASN A O 1
ATOM 738 N N . GLU A 1 93 ? -1.871 -9.176 -19.001 1.00 83.00 93 GLU A N 1
ATOM 739 C CA . GLU A 1 93 ? -0.467 -8.948 -18.637 1.00 83.00 93 GLU A CA 1
ATOM 740 C C . GLU A 1 93 ? -0.049 -9.686 -17.360 1.00 83.00 93 GLU A C 1
ATOM 742 O O . GLU A 1 93 ? 0.991 -10.347 -17.348 1.00 83.00 93 GLU A O 1
ATOM 747 N N . LEU A 1 94 ? -0.890 -9.680 -16.322 1.00 84.38 94 LEU A N 1
ATOM 748 C CA . LEU A 1 94 ? -0.619 -10.420 -15.086 1.00 84.38 94 LEU A CA 1
ATOM 749 C C . LEU A 1 94 ? -0.641 -11.936 -15.326 1.00 84.38 94 LEU A C 1
ATOM 751 O O . LEU A 1 94 ? 0.202 -12.656 -14.795 1.00 84.38 94 LEU A O 1
ATOM 755 N N . SER A 1 95 ? -1.545 -12.437 -16.177 1.00 83.44 95 SER A N 1
ATOM 756 C CA . SER A 1 95 ? -1.639 -13.880 -16.458 1.00 83.44 95 SER A CA 1
ATOM 757 C C . SER A 1 95 ? -0.382 -14.467 -17.115 1.00 83.44 95 SER A C 1
ATOM 759 O O . SER A 1 95 ? -0.049 -15.625 -16.875 1.00 83.44 95 SER A O 1
ATOM 761 N N . LYS A 1 96 ? 0.357 -13.664 -17.892 1.00 86.44 96 LYS A N 1
ATOM 762 C CA . LYS A 1 96 ? 1.610 -14.081 -18.544 1.00 86.44 96 LYS A CA 1
ATOM 763 C C . LYS A 1 96 ? 2.804 -14.122 -17.583 1.00 86.44 96 LYS A C 1
ATOM 765 O O . LYS A 1 96 ? 3.822 -14.723 -17.908 1.00 86.44 96 LYS A O 1
ATOM 770 N N . LYS A 1 97 ? 2.703 -13.468 -16.421 1.00 87.69 97 LYS A N 1
ATOM 771 C CA . LYS A 1 97 ? 3.817 -13.188 -15.501 1.00 87.69 97 LYS A CA 1
ATOM 772 C C . LYS A 1 97 ? 3.547 -13.732 -14.094 1.00 87.69 97 LYS A C 1
ATOM 774 O O . LYS A 1 97 ? 3.806 -13.052 -13.108 1.00 87.69 97 LYS A O 1
ATOM 779 N N . SER A 1 98 ? 3.036 -14.960 -13.985 1.00 85.31 98 SER A N 1
ATOM 780 C CA . SER A 1 98 ? 2.560 -15.542 -12.714 1.00 85.31 98 SER A CA 1
ATOM 781 C C . SER A 1 98 ? 3.572 -15.480 -11.559 1.00 85.31 98 SER A C 1
ATOM 783 O O . SER A 1 98 ? 3.191 -15.179 -10.431 1.00 85.31 98 SER A O 1
ATOM 785 N N . HIS A 1 99 ? 4.861 -15.703 -11.828 1.00 87.44 99 HIS A N 1
ATOM 786 C CA . HIS A 1 99 ? 5.909 -15.613 -10.805 1.00 87.44 99 HIS A CA 1
ATOM 787 C C . HIS A 1 99 ? 6.110 -14.178 -10.283 1.00 87.44 99 HIS A C 1
ATOM 789 O O . HIS A 1 99 ? 6.262 -13.981 -9.079 1.00 87.44 99 HIS A O 1
ATOM 795 N N . LEU A 1 100 ? 6.050 -13.173 -11.165 1.00 89.00 100 LEU A N 1
ATOM 796 C CA . LEU A 1 100 ? 6.118 -11.763 -10.773 1.00 89.00 100 LEU A CA 1
ATOM 797 C C . LEU A 1 100 ? 4.852 -11.352 -10.032 1.00 89.00 100 LEU A C 1
ATOM 799 O O . LEU A 1 100 ? 4.934 -10.662 -9.028 1.00 89.00 100 LEU A O 1
ATOM 803 N N . VAL A 1 101 ? 3.683 -11.826 -10.462 1.00 90.75 101 VAL A N 1
ATOM 804 C CA . VAL A 1 101 ? 2.425 -11.585 -9.742 1.00 90.75 101 VAL A CA 1
ATOM 805 C C . VAL A 1 101 ? 2.553 -12.024 -8.283 1.00 90.75 101 VAL A C 1
ATOM 807 O O . VAL A 1 101 ? 2.260 -11.228 -7.396 1.00 90.75 101 VAL A O 1
ATOM 810 N N . GLN A 1 102 ? 3.081 -13.221 -8.011 1.00 92.62 102 GLN A N 1
ATOM 811 C CA . GLN A 1 102 ? 3.292 -13.654 -6.627 1.00 92.62 102 GLN A CA 1
ATOM 812 C C . GLN A 1 102 ? 4.288 -12.753 -5.882 1.00 92.62 102 GLN A C 1
ATOM 814 O O . GLN A 1 102 ? 3.994 -12.291 -4.782 1.00 92.62 102 GLN A O 1
ATOM 819 N N . LEU A 1 103 ? 5.437 -12.446 -6.494 1.00 93.25 103 LEU A N 1
ATOM 820 C CA . LEU A 1 103 ? 6.456 -11.581 -5.892 1.00 93.25 103 LEU A CA 1
ATOM 821 C C . LEU A 1 103 ? 5.895 -10.201 -5.513 1.00 93.25 103 LEU A C 1
ATOM 823 O O . LEU A 1 103 ? 6.121 -9.707 -4.405 1.00 93.25 103 LEU A O 1
ATOM 827 N N . TYR A 1 104 ? 5.151 -9.573 -6.422 1.00 93.19 104 TYR A N 1
ATOM 828 C CA . TYR A 1 104 ? 4.550 -8.263 -6.196 1.00 93.19 104 TYR A CA 1
ATOM 829 C C . TYR A 1 104 ? 3.378 -8.335 -5.213 1.00 93.19 104 TYR A C 1
ATOM 831 O O . TYR A 1 104 ? 3.215 -7.409 -4.423 1.00 93.19 104 TYR A O 1
ATOM 839 N N . SER A 1 105 ? 2.608 -9.426 -5.195 1.00 95.56 105 SER A N 1
ATOM 840 C CA . SER A 1 105 ? 1.567 -9.663 -4.187 1.00 95.56 105 SER A CA 1
ATOM 841 C C . SER A 1 105 ? 2.165 -9.719 -2.774 1.00 95.56 105 SER A C 1
ATOM 843 O O . SER A 1 105 ? 1.743 -8.985 -1.869 1.00 95.56 105 SER A O 1
ATOM 845 N N . ASP A 1 106 ? 3.230 -10.501 -2.597 1.00 95.88 106 ASP A N 1
ATOM 846 C CA . ASP A 1 106 ? 3.946 -10.602 -1.325 1.00 95.88 106 ASP A CA 1
ATOM 847 C C . ASP A 1 106 ? 4.547 -9.249 -0.921 1.00 95.88 106 ASP A C 1
ATOM 849 O O . ASP A 1 106 ? 4.497 -8.856 0.246 1.00 95.88 106 ASP A O 1
ATOM 853 N N . THR A 1 107 ? 5.090 -8.510 -1.891 1.00 95.12 107 THR A N 1
ATOM 854 C CA . THR A 1 107 ? 5.696 -7.189 -1.670 1.00 95.12 107 THR A CA 1
ATOM 855 C C . THR A 1 107 ? 4.657 -6.159 -1.232 1.00 95.12 107 THR A C 1
ATOM 857 O O . THR A 1 107 ? 4.874 -5.470 -0.235 1.00 95.12 107 THR A O 1
ATOM 860 N N . ILE A 1 108 ? 3.503 -6.089 -1.907 1.00 97.19 108 ILE A N 1
ATOM 861 C CA . ILE A 1 108 ? 2.375 -5.231 -1.507 1.00 97.19 108 ILE A CA 1
ATOM 862 C C . ILE A 1 108 ? 1.950 -5.571 -0.079 1.00 97.19 108 ILE A C 1
ATOM 864 O O . ILE A 1 108 ? 1.814 -4.676 0.755 1.00 97.19 108 ILE A O 1
ATOM 868 N N . THR A 1 109 ? 1.764 -6.861 0.211 1.00 97.69 109 THR A N 1
ATOM 869 C CA . THR A 1 109 ? 1.338 -7.324 1.535 1.00 97.69 109 THR A CA 1
ATOM 870 C C . THR A 1 109 ? 2.317 -6.872 2.612 1.00 97.69 109 THR A C 1
ATOM 872 O O . THR A 1 109 ? 1.899 -6.241 3.581 1.00 97.69 109 THR A O 1
ATOM 875 N N . LYS A 1 110 ? 3.620 -7.095 2.410 1.00 96.00 110 LYS A N 1
ATOM 876 C CA . LYS A 1 110 ? 4.666 -6.682 3.357 1.00 96.00 110 LYS A CA 1
ATOM 877 C C . LYS A 1 110 ? 4.708 -5.172 3.559 1.00 96.00 110 LYS A C 1
ATOM 879 O O . LYS A 1 110 ? 4.788 -4.725 4.697 1.00 96.00 110 LYS A O 1
ATOM 884 N N . ILE A 1 111 ? 4.634 -4.382 2.485 1.00 95.38 111 ILE A N 1
ATOM 885 C CA . ILE A 1 111 ? 4.622 -2.913 2.582 1.00 95.38 111 ILE A CA 1
ATOM 886 C C . ILE A 1 111 ? 3.450 -2.444 3.444 1.00 95.38 111 ILE A C 1
ATOM 888 O O . ILE A 1 111 ? 3.627 -1.597 4.317 1.00 95.38 111 ILE A O 1
ATOM 892 N N . ILE A 1 112 ? 2.263 -3.007 3.221 1.00 97.44 112 ILE A N 1
ATOM 893 C CA . ILE A 1 112 ? 1.065 -2.633 3.971 1.00 97.44 112 ILE A CA 1
ATOM 894 C C . ILE A 1 112 ? 1.173 -3.059 5.431 1.00 97.44 112 ILE A C 1
ATOM 896 O O . ILE A 1 112 ? 0.875 -2.259 6.312 1.00 97.44 112 ILE A O 1
ATOM 900 N N . GLU A 1 113 ? 1.637 -4.272 5.708 1.00 95.19 113 GLU A N 1
ATOM 901 C CA . GLU A 1 113 ? 1.841 -4.739 7.080 1.00 95.19 113 GLU A CA 1
ATOM 902 C C . GLU A 1 113 ? 2.848 -3.861 7.831 1.00 95.19 113 GLU A C 1
ATOM 904 O O . GLU A 1 113 ? 2.520 -3.353 8.903 1.00 95.19 113 GLU A O 1
ATOM 909 N N . MET A 1 114 ? 4.000 -3.562 7.221 1.00 91.94 114 MET A N 1
ATOM 910 C CA . MET A 1 114 ? 4.987 -2.643 7.793 1.00 91.94 114 MET A CA 1
ATOM 911 C C . MET A 1 114 ? 4.400 -1.249 8.025 1.00 91.94 114 MET A C 1
ATOM 913 O O . MET A 1 114 ? 4.638 -0.653 9.075 1.00 91.94 114 MET A O 1
ATOM 917 N N . ALA A 1 115 ? 3.606 -0.722 7.088 1.00 92.44 115 ALA A N 1
ATOM 918 C CA . ALA A 1 115 ? 2.955 0.578 7.244 1.00 92.44 115 ALA A CA 1
ATOM 919 C C . ALA A 1 115 ? 1.979 0.588 8.429 1.00 92.44 115 ALA A C 1
ATOM 921 O O . ALA A 1 115 ? 1.945 1.545 9.203 1.00 92.44 115 ALA A O 1
ATOM 922 N N . ILE A 1 116 ? 1.197 -0.480 8.604 1.00 93.81 116 ILE A N 1
ATOM 923 C CA . ILE A 1 116 ? 0.250 -0.585 9.717 1.00 93.81 116 ILE A CA 1
ATOM 924 C C . ILE A 1 116 ? 0.969 -0.759 11.055 1.00 93.81 116 ILE A C 1
ATOM 926 O O . ILE A 1 116 ? 0.549 -0.165 12.052 1.00 93.81 116 ILE A O 1
ATOM 930 N N . GLU A 1 117 ? 2.067 -1.504 11.100 1.00 89.69 117 GLU A N 1
ATOM 931 C CA . GLU A 1 117 ? 2.890 -1.637 12.305 1.00 89.69 117 GLU A CA 1
ATOM 932 C C . GLU A 1 117 ? 3.532 -0.293 12.693 1.00 89.69 117 GLU A C 1
ATOM 934 O O . GLU A 1 117 ? 3.456 0.116 13.858 1.00 89.69 117 GLU A O 1
ATOM 939 N N . SER A 1 118 ? 4.036 0.450 11.702 1.00 86.62 118 SER A N 1
ATOM 940 C CA . SER A 1 118 ? 4.787 1.705 11.858 1.00 86.62 118 SER A CA 1
ATOM 941 C C . SER A 1 118 ? 3.967 2.995 11.688 1.00 86.62 118 SER A C 1
ATOM 943 O O . SER A 1 118 ? 4.537 4.050 11.426 1.00 86.62 118 SER A O 1
ATOM 945 N N . LEU A 1 119 ? 2.640 2.977 11.900 1.00 87.75 119 LEU A N 1
ATOM 946 C CA . LEU A 1 119 ? 1.781 4.178 11.762 1.00 87.75 119 LEU A CA 1
ATOM 947 C C . LEU A 1 119 ? 2.241 5.403 12.573 1.00 87.75 119 LEU A C 1
ATOM 949 O O . LEU A 1 119 ? 1.836 6.529 12.279 1.00 87.75 119 LEU A O 1
ATOM 953 N N . ASP A 1 120 ? 3.021 5.190 13.630 1.00 81.56 120 ASP A N 1
ATOM 954 C CA . ASP A 1 120 ? 3.548 6.253 14.482 1.00 81.56 120 ASP A CA 1
ATOM 955 C C . ASP A 1 120 ? 4.795 6.938 13.910 1.00 81.56 120 ASP A C 1
ATOM 957 O O . ASP A 1 120 ? 5.055 8.083 14.270 1.00 81.56 120 ASP A O 1
ATOM 961 N N . SER A 1 121 ? 5.500 6.281 12.990 1.00 80.62 121 SER A N 1
ATOM 962 C CA . SER A 1 121 ? 6.806 6.687 12.462 1.00 80.62 121 SER A CA 1
ATOM 963 C C . SER A 1 121 ? 6.960 6.348 10.974 1.00 80.62 121 SER A C 1
ATOM 965 O O . SER A 1 121 ? 8.041 5.974 10.528 1.00 80.62 121 SER A O 1
ATOM 967 N N . LEU A 1 122 ? 5.874 6.460 10.195 1.00 79.56 122 LEU A N 1
ATOM 968 C CA . LEU A 1 122 ? 5.847 6.083 8.774 1.00 79.56 122 LEU A CA 1
ATOM 969 C C . LEU A 1 122 ? 6.999 6.706 7.978 1.00 79.56 122 LEU A C 1
ATOM 971 O O . LEU A 1 122 ? 7.664 6.006 7.216 1.00 79.56 122 LEU A O 1
ATOM 975 N N . ASP A 1 123 ? 7.240 8.005 8.165 1.00 74.25 123 ASP A N 1
ATOM 976 C CA . ASP A 1 123 ? 8.270 8.723 7.415 1.00 74.25 123 ASP A CA 1
ATOM 977 C C . ASP A 1 123 ? 9.680 8.258 7.791 1.00 74.25 123 ASP A C 1
ATOM 979 O O . ASP A 1 123 ? 10.461 7.914 6.909 1.00 74.25 123 ASP A O 1
ATOM 983 N N . ASP A 1 124 ? 9.959 8.137 9.090 1.00 70.50 124 ASP A N 1
ATOM 984 C CA . ASP A 1 124 ? 11.272 7.730 9.599 1.00 70.50 124 ASP A CA 1
ATOM 985 C C . ASP A 1 124 ? 11.589 6.258 9.299 1.00 70.50 124 ASP A C 1
ATOM 987 O O . ASP A 1 124 ? 12.737 5.897 9.046 1.00 70.50 124 ASP A O 1
ATOM 991 N N . SER A 1 125 ? 10.577 5.388 9.358 1.00 71.50 125 SER A N 1
ATOM 992 C CA . SER A 1 125 ? 10.758 3.931 9.312 1.00 71.50 125 SER A CA 1
ATOM 993 C C . SER A 1 125 ? 10.591 3.353 7.910 1.00 71.50 125 SER A C 1
ATOM 995 O O . SER A 1 125 ? 11.370 2.497 7.496 1.00 71.50 125 SER A O 1
ATOM 997 N N . LEU A 1 126 ? 9.569 3.798 7.175 1.00 81.75 126 LEU A N 1
ATOM 998 C CA . LEU A 1 126 ? 9.168 3.186 5.908 1.00 81.75 126 LEU A CA 1
ATOM 999 C C . LEU A 1 126 ? 9.506 4.067 4.700 1.00 81.75 126 LEU A C 1
ATOM 1001 O O . LEU A 1 126 ? 9.788 3.538 3.627 1.00 81.75 126 LEU A O 1
ATOM 1005 N N . GLY A 1 127 ? 9.542 5.393 4.864 1.00 80.31 127 GLY A N 1
ATOM 1006 C CA . GLY A 1 127 ? 9.829 6.344 3.785 1.00 80.31 127 GLY A CA 1
ATOM 1007 C C . GLY A 1 127 ? 11.102 6.016 2.984 1.00 80.31 127 GLY A C 1
ATOM 1008 O O . GLY A 1 127 ? 11.000 5.809 1.773 1.00 80.31 127 GLY A O 1
ATOM 1009 N N . PRO A 1 128 ? 12.286 5.913 3.622 1.00 81.44 128 PRO A N 1
ATOM 1010 C CA . PRO A 1 128 ? 13.536 5.578 2.935 1.00 81.44 128 PRO A CA 1
ATOM 1011 C C . PRO A 1 128 ? 13.528 4.200 2.262 1.00 81.44 128 PRO A C 1
ATOM 1013 O O . PRO A 1 128 ? 14.110 4.036 1.191 1.00 81.44 128 PRO A O 1
ATOM 1016 N N . LEU A 1 129 ? 12.856 3.212 2.864 1.00 84.44 129 LEU A N 1
ATOM 1017 C CA . LEU A 1 129 ? 12.752 1.860 2.308 1.00 84.44 129 LEU A CA 1
ATOM 1018 C C . LEU A 1 129 ? 11.942 1.851 1.007 1.00 84.44 129 LEU A C 1
ATOM 1020 O O . LEU A 1 129 ? 12.330 1.210 0.036 1.00 84.44 129 LEU A O 1
ATOM 1024 N N . LEU A 1 130 ? 10.833 2.588 0.965 1.00 88.19 130 LEU A N 1
ATOM 1025 C CA . LEU A 1 130 ? 10.015 2.690 -0.243 1.00 88.19 130 LEU A CA 1
ATOM 1026 C C . LEU A 1 130 ? 10.769 3.367 -1.386 1.00 88.19 130 LEU A C 1
ATOM 1028 O O . LEU A 1 130 ? 10.680 2.916 -2.522 1.00 88.19 130 LEU A O 1
ATOM 1032 N N . VAL A 1 131 ? 11.548 4.406 -1.080 1.00 86.81 131 VAL A N 1
ATOM 1033 C CA . VAL A 1 131 ? 12.395 5.075 -2.076 1.00 86.81 131 VAL A CA 1
ATOM 1034 C C . VAL A 1 131 ? 13.502 4.142 -2.576 1.00 86.81 131 VAL A C 1
ATOM 1036 O O . VAL A 1 131 ? 13.808 4.132 -3.763 1.00 86.81 131 VAL A O 1
ATOM 1039 N N . SER A 1 132 ? 14.097 3.312 -1.713 1.00 85.25 132 SER A N 1
ATOM 1040 C CA . SER A 1 132 ? 15.122 2.361 -2.164 1.00 85.25 132 SER A CA 1
ATOM 1041 C C . SER A 1 132 ? 14.540 1.236 -3.025 1.00 85.25 132 SER A C 1
ATOM 1043 O O . SER A 1 132 ? 15.208 0.761 -3.946 1.00 85.25 132 SER A O 1
ATOM 1045 N N . TYR A 1 133 ? 13.282 0.846 -2.799 1.00 90.19 133 TYR A N 1
ATOM 1046 C CA . TYR A 1 133 ? 12.593 -0.146 -3.626 1.00 90.19 133 TYR A CA 1
ATOM 1047 C C . TYR A 1 133 ? 12.404 0.302 -5.073 1.00 90.19 133 TYR A C 1
ATOM 1049 O O . TYR A 1 133 ? 12.356 -0.565 -5.940 1.00 90.19 133 TYR A O 1
ATOM 1057 N N . THR A 1 134 ? 12.340 1.602 -5.353 1.00 89.06 134 THR A N 1
ATOM 1058 C CA . THR A 1 134 ? 12.217 2.111 -6.728 1.00 89.06 134 THR A CA 1
ATOM 1059 C C . THR A 1 134 ? 13.555 2.328 -7.421 1.00 89.06 134 THR A C 1
ATOM 1061 O O . THR A 1 134 ? 13.561 2.674 -8.598 1.00 89.06 134 THR A O 1
ATOM 1064 N N . SER A 1 135 ? 14.677 2.149 -6.715 1.00 86.31 135 SER A N 1
ATOM 1065 C CA . SER A 1 135 ? 16.006 2.310 -7.312 1.00 86.31 135 SER A CA 1
ATOM 1066 C C . SER A 1 135 ? 16.258 1.301 -8.433 1.00 86.31 135 SER A C 1
ATOM 1068 O O . SER A 1 135 ? 15.583 0.278 -8.503 1.00 86.31 135 SER A O 1
ATOM 1070 N N . ASP A 1 136 ? 17.266 1.511 -9.280 1.00 83.19 136 ASP A N 1
ATOM 1071 C CA . ASP A 1 136 ? 17.551 0.625 -10.427 1.00 83.19 136 ASP A CA 1
ATOM 1072 C C . ASP A 1 136 ? 17.674 -0.881 -10.095 1.00 83.19 136 ASP A C 1
ATOM 1074 O O . ASP A 1 136 ? 17.312 -1.737 -10.918 1.00 83.19 136 ASP A O 1
ATOM 1078 N N . ASN A 1 137 ? 18.139 -1.203 -8.883 1.00 84.38 137 ASN A N 1
ATOM 1079 C CA . ASN A 1 137 ? 18.276 -2.569 -8.355 1.00 84.38 137 ASN A CA 1
ATOM 1080 C C . ASN A 1 137 ? 17.149 -2.966 -7.384 1.00 84.38 137 ASN A C 1
ATOM 1082 O O . ASN A 1 137 ? 17.159 -4.066 -6.833 1.00 84.38 137 ASN A O 1
ATOM 1086 N N . GLY A 1 138 ? 16.205 -2.062 -7.142 1.00 85.69 138 GLY A N 1
ATOM 1087 C CA . GLY A 1 138 ? 15.071 -2.263 -6.262 1.00 85.69 138 GLY A CA 1
ATOM 1088 C C . GLY A 1 138 ? 13.989 -3.151 -6.876 1.00 85.69 138 GLY A C 1
ATOM 1089 O O . GLY A 1 138 ? 13.906 -3.348 -8.089 1.00 85.69 138 GLY A O 1
ATOM 1090 N N . ILE A 1 139 ? 13.143 -3.700 -6.005 1.00 86.88 139 ILE A N 1
ATOM 1091 C CA . ILE A 1 139 ? 12.058 -4.617 -6.380 1.00 86.88 139 ILE A CA 1
ATOM 1092 C C . ILE A 1 139 ? 10.887 -3.920 -7.091 1.00 86.88 139 ILE A C 1
ATOM 1094 O O . ILE A 1 139 ? 10.119 -4.585 -7.772 1.00 86.88 139 ILE A O 1
ATOM 1098 N N . LEU A 1 140 ? 10.758 -2.598 -6.957 1.00 87.75 140 LEU A N 1
ATOM 1099 C CA . LEU A 1 140 ? 9.735 -1.750 -7.580 1.00 87.75 140 LEU A CA 1
ATOM 1100 C C . LEU A 1 140 ? 10.368 -0.769 -8.581 1.00 87.75 140 LEU A C 1
ATOM 1102 O O . LEU A 1 140 ? 9.962 0.382 -8.669 1.00 87.75 140 LEU A O 1
ATOM 1106 N N . ASN A 1 141 ? 11.388 -1.196 -9.323 1.00 84.94 141 ASN A N 1
ATOM 1107 C CA . ASN A 1 141 ? 12.151 -0.342 -10.245 1.00 84.94 141 ASN A CA 1
ATOM 1108 C C . ASN A 1 141 ? 11.442 -0.027 -11.580 1.00 84.94 141 ASN A C 1
ATOM 1110 O O . ASN A 1 141 ? 12.051 0.524 -12.496 1.00 84.94 141 ASN A O 1
ATOM 1114 N N . GLY A 1 142 ? 10.177 -0.426 -11.731 1.00 80.75 142 GLY A N 1
ATOM 1115 C CA . GLY A 1 142 ? 9.375 -0.198 -12.934 1.00 80.75 142 GLY A CA 1
ATOM 1116 C C . GLY A 1 142 ? 9.717 -1.083 -14.133 1.00 80.75 142 GLY A C 1
ATOM 1117 O O . GLY A 1 142 ? 9.046 -1.004 -15.165 1.00 80.75 142 GLY A O 1
ATOM 1118 N N . LYS A 1 143 ? 10.718 -1.965 -14.023 1.00 81.19 143 LYS A N 1
ATOM 1119 C CA . LYS A 1 143 ? 10.998 -2.959 -15.064 1.00 81.19 143 LYS A CA 1
ATOM 1120 C C . LYS A 1 143 ? 9.851 -3.970 -15.135 1.00 81.19 143 LYS A C 1
ATOM 1122 O O . LYS A 1 143 ? 9.027 -4.101 -14.233 1.00 81.19 143 LYS A O 1
ATOM 1127 N N . GLU A 1 144 ? 9.769 -4.667 -16.266 1.00 81.88 144 GLU A N 1
ATOM 1128 C CA . GLU A 1 144 ? 8.787 -5.740 -16.491 1.00 81.88 144 GLU A CA 1
ATOM 1129 C C . GLU A 1 144 ? 7.315 -5.280 -16.447 1.00 81.88 144 GLU A C 1
ATOM 1131 O O . GLU A 1 144 ? 6.403 -6.110 -16.429 1.00 81.88 144 GLU A O 1
ATOM 1136 N N . GLY A 1 145 ? 7.074 -3.966 -16.526 1.00 81.44 145 GLY A N 1
ATOM 1137 C CA . GLY A 1 145 ? 5.753 -3.342 -16.592 1.00 81.44 145 GLY A CA 1
ATOM 1138 C C . GLY A 1 145 ? 5.168 -2.941 -15.239 1.00 81.44 145 GLY A C 1
ATOM 1139 O O . GLY A 1 145 ? 4.096 -2.359 -15.217 1.00 81.44 145 GLY A O 1
ATOM 1140 N N . PHE A 1 146 ? 5.843 -3.206 -14.120 1.00 85.12 146 PHE A N 1
ATOM 1141 C CA . PHE A 1 146 ? 5.360 -2.867 -12.775 1.00 85.12 146 PHE A CA 1
ATOM 1142 C C . PHE A 1 146 ? 5.801 -1.453 -12.352 1.00 85.12 146 PHE A C 1
ATOM 1144 O O . PHE A 1 146 ? 6.445 -1.253 -11.324 1.00 85.12 146 PHE A O 1
ATOM 1151 N N . ASP A 1 147 ? 5.489 -0.476 -13.199 1.00 87.06 147 ASP A N 1
ATOM 1152 C CA . ASP A 1 147 ? 5.889 0.930 -13.090 1.00 87.06 147 ASP A CA 1
ATOM 1153 C C . ASP A 1 147 ? 4.894 1.794 -12.285 1.00 87.06 147 ASP A C 1
ATOM 1155 O O . ASP A 1 147 ? 3.996 1.298 -11.599 1.00 87.06 147 ASP A O 1
ATOM 1159 N N . LEU A 1 148 ? 5.040 3.120 -12.368 1.00 87.31 148 LEU A N 1
ATOM 1160 C CA . LEU A 1 148 ? 4.142 4.076 -11.715 1.00 87.31 148 LEU A CA 1
ATOM 1161 C C . LEU A 1 148 ? 2.671 3.909 -12.150 1.00 87.31 148 LEU A C 1
ATOM 1163 O O . LEU A 1 148 ? 1.753 4.099 -11.346 1.00 87.31 148 LEU A O 1
ATOM 1167 N N . THR A 1 149 ? 2.428 3.504 -13.401 1.00 89.69 149 THR A N 1
ATOM 1168 C CA . THR A 1 149 ? 1.079 3.239 -13.919 1.00 89.69 149 THR A CA 1
ATOM 1169 C C . THR A 1 149 ? 0.477 2.028 -13.221 1.00 89.69 149 THR A C 1
ATOM 1171 O O . THR A 1 149 ? -0.651 2.092 -12.728 1.00 89.69 149 THR A O 1
ATOM 1174 N N . TYR A 1 150 ? 1.239 0.940 -13.109 1.00 90.88 150 TYR A N 1
ATOM 1175 C CA . TYR A 1 150 ? 0.832 -0.223 -12.320 1.00 90.88 150 TYR A CA 1
ATOM 1176 C C . TYR A 1 150 ? 0.513 0.161 -10.869 1.00 90.88 150 TYR A C 1
ATOM 1178 O O . TYR A 1 150 ? -0.514 -0.239 -10.312 1.00 90.88 150 TYR A O 1
ATOM 1186 N N . TRP A 1 151 ? 1.361 0.992 -10.270 1.00 92.19 151 TRP A N 1
ATOM 1187 C CA . TRP A 1 151 ? 1.211 1.393 -8.879 1.00 92.19 151 TRP A CA 1
ATOM 1188 C C . TRP A 1 151 ? 0.027 2.327 -8.617 1.00 92.19 151 TRP A C 1
ATOM 1190 O O . TRP A 1 151 ? -0.558 2.296 -7.534 1.00 92.19 151 TRP A O 1
ATOM 1200 N N . THR A 1 152 ? -0.414 3.060 -9.639 1.00 91.94 152 THR A N 1
ATOM 1201 C CA . THR A 1 152 ? -1.681 3.805 -9.621 1.00 91.94 152 THR A CA 1
ATOM 1202 C C . THR A 1 152 ? -2.883 2.864 -9.467 1.00 91.94 152 THR A C 1
ATOM 1204 O O . THR A 1 152 ? -3.800 3.141 -8.695 1.00 91.94 152 THR A O 1
ATOM 1207 N N . TYR A 1 153 ? -2.874 1.701 -10.127 1.00 93.25 153 TYR A N 1
ATOM 1208 C CA . TYR A 1 153 ? -3.941 0.705 -9.952 1.00 93.25 153 TYR A CA 1
ATOM 1209 C C . TYR A 1 153 ? -3.881 0.022 -8.585 1.00 93.25 153 TYR A C 1
ATOM 1211 O O . TYR A 1 153 ? -4.918 -0.271 -7.984 1.00 93.25 153 TYR A O 1
ATOM 1219 N N . VAL A 1 154 ? -2.674 -0.202 -8.063 1.00 95.31 154 VAL A N 1
ATOM 1220 C CA . VAL A 1 154 ? -2.482 -0.736 -6.710 1.00 95.31 154 VAL A CA 1
ATOM 1221 C C . VAL A 1 154 ? -2.998 0.240 -5.655 1.00 95.31 154 VAL A C 1
ATOM 1223 O O . VAL A 1 154 ? -3.722 -0.181 -4.751 1.00 95.31 154 VAL A O 1
ATOM 1226 N N . SER A 1 155 ? -2.707 1.536 -5.775 1.00 95.25 155 SER A N 1
ATOM 1227 C CA . SER A 1 155 ? -3.200 2.543 -4.831 1.00 95.25 155 SER A CA 1
ATOM 1228 C C . SER A 1 155 ? -4.729 2.682 -4.885 1.00 95.25 155 SER A C 1
ATOM 1230 O O . SER A 1 155 ? -5.368 2.745 -3.827 1.00 95.25 155 SER A O 1
ATOM 1232 N N . GLU A 1 156 ? -5.343 2.616 -6.075 1.00 94.50 156 GLU A N 1
ATOM 1233 C CA . GLU A 1 156 ? -6.806 2.560 -6.231 1.00 94.50 156 GLU A CA 1
ATOM 1234 C C . GLU A 1 156 ? -7.393 1.340 -5.504 1.00 94.50 156 GLU A C 1
ATOM 1236 O O . GLU A 1 156 ? -8.325 1.477 -4.700 1.00 94.50 156 GLU A O 1
ATOM 1241 N N . ALA A 1 157 ? -6.835 0.152 -5.752 1.00 96.56 157 ALA A N 1
ATOM 1242 C CA . ALA A 1 157 ? -7.279 -1.089 -5.127 1.00 96.56 157 ALA A CA 1
ATOM 1243 C C . ALA A 1 157 ? -7.178 -1.004 -3.597 1.00 96.56 157 ALA A C 1
ATOM 1245 O O . ALA A 1 157 ? -8.153 -1.257 -2.887 1.00 96.56 157 ALA A O 1
ATOM 1246 N N . LEU A 1 158 ? -6.040 -0.556 -3.069 1.00 97.44 158 LEU A N 1
ATOM 1247 C CA . LEU A 1 158 ? -5.832 -0.390 -1.631 1.00 97.44 158 LEU A CA 1
ATOM 1248 C C . LEU A 1 158 ? -6.809 0.623 -1.021 1.00 97.44 158 LEU A C 1
ATOM 1250 O O . LEU A 1 158 ? -7.320 0.401 0.077 1.00 97.44 158 LEU A O 1
ATOM 1254 N N . CYS A 1 159 ? -7.152 1.704 -1.723 1.00 94.88 159 CYS A N 1
ATOM 1255 C CA . CYS A 1 159 ? -8.193 2.635 -1.276 1.00 94.88 159 CYS A CA 1
ATOM 1256 C C . CYS A 1 159 ? -9.588 1.992 -1.220 1.00 94.88 159 CYS A C 1
ATOM 1258 O O . CYS A 1 159 ? -10.436 2.409 -0.419 1.00 94.88 159 CYS A O 1
ATOM 1260 N N . HIS A 1 160 ? -9.846 0.998 -2.071 1.00 94.38 160 HIS A N 1
ATOM 1261 C CA . HIS A 1 160 ? -11.076 0.215 -2.067 1.00 94.38 160 HIS A CA 1
ATOM 1262 C C . HIS A 1 160 ? -11.101 -0.855 -0.975 1.00 94.38 160 HIS A C 1
ATOM 1264 O O . HIS A 1 160 ? -12.161 -1.049 -0.377 1.00 94.38 160 HIS A O 1
ATOM 1270 N N . LEU A 1 161 ? -9.962 -1.470 -0.655 1.00 95.75 161 LEU A N 1
ATOM 1271 C CA . LEU A 1 161 ? -9.839 -2.506 0.373 1.00 95.75 161 LEU A CA 1
ATOM 1272 C C . LEU A 1 161 ? -10.437 -2.077 1.722 1.00 95.75 161 LEU A C 1
ATOM 1274 O O . LEU A 1 161 ? -11.137 -2.852 2.368 1.00 95.75 161 LEU A O 1
ATOM 1278 N N . ALA A 1 162 ? -10.259 -0.816 2.124 1.00 92.56 162 ALA A N 1
ATOM 1279 C CA . ALA A 1 162 ? -10.803 -0.311 3.387 1.00 92.56 162 ALA A CA 1
ATOM 1280 C C . ALA A 1 162 ? -12.337 -0.404 3.501 1.00 92.56 162 ALA A C 1
ATOM 1282 O O . ALA A 1 162 ? -12.886 -0.369 4.606 1.00 92.56 162 ALA A O 1
ATOM 1283 N N . LYS A 1 163 ? -13.059 -0.532 2.380 1.00 90.69 163 LYS A N 1
ATOM 1284 C CA . LYS A 1 163 ? -14.518 -0.734 2.381 1.00 90.69 163 LYS A CA 1
ATOM 1285 C C . LYS A 1 163 ? -14.907 -2.119 2.904 1.00 90.69 163 LYS A C 1
ATOM 1287 O O . LYS A 1 163 ? -15.983 -2.227 3.507 1.00 90.69 163 LYS A O 1
ATOM 1292 N N . GLU A 1 164 ? -14.019 -3.101 2.737 1.00 93.06 164 GLU A N 1
ATOM 1293 C CA . GLU A 1 164 ? -14.148 -4.492 3.193 1.00 93.06 164 GLU A CA 1
ATOM 1294 C C . GLU A 1 164 ? -13.848 -4.659 4.687 1.00 93.06 164 GLU A C 1
ATOM 1296 O O . GLU A 1 164 ? -14.103 -5.717 5.268 1.00 93.06 164 GLU A O 1
ATOM 1301 N N . PHE A 1 165 ? -13.330 -3.622 5.353 1.00 93.56 165 PHE A N 1
ATOM 1302 C CA . PHE A 1 165 ? -13.046 -3.702 6.779 1.00 93.56 165 PHE A CA 1
ATOM 1303 C C . PHE A 1 165 ? -14.339 -3.898 7.587 1.00 93.56 165 PHE A C 1
ATOM 1305 O O . PHE A 1 165 ? -15.307 -3.144 7.411 1.00 93.56 165 PHE A O 1
ATOM 1312 N N . PRO A 1 166 ? -14.375 -4.873 8.519 1.00 90.31 166 PRO A N 1
ATOM 1313 C CA . PRO A 1 166 ? -15.561 -5.193 9.310 1.00 90.31 166 PRO A CA 1
ATOM 1314 C C . PRO A 1 166 ? -15.754 -4.188 10.462 1.00 90.31 166 PRO A C 1
ATOM 1316 O O . PRO A 1 166 ? -15.697 -4.532 11.644 1.00 90.31 166 PRO A O 1
ATOM 1319 N N . VAL A 1 167 ? -15.978 -2.921 10.111 1.00 87.00 167 VAL A N 1
ATOM 1320 C CA . VAL A 1 167 ? -16.111 -1.785 11.030 1.00 87.00 167 VAL A CA 1
ATOM 1321 C C . VAL A 1 167 ? -17.532 -1.234 10.958 1.00 87.00 167 VAL A C 1
ATOM 1323 O O . VAL A 1 167 ? -17.998 -0.838 9.890 1.00 87.00 167 VAL A O 1
ATOM 1326 N N . LYS A 1 168 ? -18.228 -1.214 12.103 1.00 80.88 168 LYS A N 1
ATOM 1327 C CA . LYS A 1 168 ? -19.597 -0.677 12.214 1.00 80.88 168 LYS A CA 1
ATOM 1328 C C . LYS A 1 168 ? -19.612 0.796 12.636 1.00 80.88 168 LYS A C 1
ATOM 1330 O O . LYS A 1 168 ? -20.310 1.592 12.023 1.00 80.88 168 LYS A O 1
ATOM 1335 N N . SER A 1 169 ? -18.840 1.162 13.658 1.00 86.88 169 SER A N 1
ATOM 1336 C CA . SER A 1 169 ? -18.709 2.537 14.158 1.00 86.88 169 SER A CA 1
ATOM 1337 C C . SER A 1 169 ? -17.465 3.221 13.591 1.00 86.88 169 SER A C 1
ATOM 1339 O O . SER A 1 169 ? -16.452 2.566 13.375 1.00 86.88 169 SER A O 1
ATOM 1341 N N . ASN A 1 170 ? -17.524 4.536 13.360 1.00 87.44 170 ASN A N 1
ATOM 1342 C CA . ASN A 1 170 ? -16.404 5.339 12.837 1.00 87.44 170 ASN A CA 1
ATOM 1343 C C . ASN A 1 170 ? -15.832 4.815 11.501 1.00 87.44 170 ASN A C 1
ATOM 1345 O O . ASN A 1 170 ? -14.629 4.902 11.232 1.00 87.44 170 ASN A O 1
ATOM 1349 N N . LYS A 1 171 ? -16.685 4.192 10.668 1.00 90.19 171 LYS A N 1
ATOM 1350 C CA . LYS A 1 171 ? -16.268 3.591 9.391 1.00 90.19 171 LYS A CA 1
ATOM 1351 C C . LYS A 1 171 ? -15.659 4.645 8.468 1.00 90.19 171 LYS A C 1
ATOM 1353 O O . LYS A 1 171 ? -14.636 4.386 7.845 1.00 90.19 171 LYS A O 1
ATOM 1358 N N . TRP A 1 172 ? -16.268 5.825 8.407 1.00 89.00 172 TRP A N 1
ATOM 1359 C CA . TRP A 1 172 ? -15.803 6.926 7.569 1.00 89.00 172 TRP A CA 1
ATOM 1360 C C . TRP A 1 172 ? -14.405 7.404 7.975 1.00 89.00 172 TRP A C 1
ATOM 1362 O O . TRP A 1 172 ? -13.507 7.490 7.141 1.00 89.00 172 TRP A O 1
ATOM 1372 N N . GLU A 1 173 ? -14.191 7.631 9.268 1.00 87.75 173 GLU A N 1
ATOM 1373 C CA . GLU A 1 173 ? -12.922 8.083 9.837 1.00 87.75 173 GLU A CA 1
ATOM 1374 C C . GLU A 1 173 ? -11.823 7.036 9.661 1.00 87.75 173 GLU A C 1
ATOM 1376 O O . GLU A 1 173 ? -10.683 7.386 9.361 1.00 87.75 173 GLU A O 1
ATOM 1381 N N . THR A 1 174 ? -12.171 5.755 9.804 1.00 90.69 174 THR A N 1
ATOM 1382 C CA . THR A 1 174 ? -11.246 4.636 9.582 1.00 90.69 174 THR A CA 1
ATOM 1383 C C . THR A 1 174 ? -10.828 4.555 8.116 1.00 90.69 174 THR A C 1
ATOM 1385 O O . THR A 1 174 ? -9.639 4.454 7.822 1.00 90.69 174 THR A O 1
ATOM 1388 N N . VAL A 1 175 ? -11.786 4.644 7.186 1.00 90.06 175 VAL A N 1
ATOM 1389 C CA . VAL A 1 175 ? -11.516 4.616 5.740 1.00 90.06 175 VAL A CA 1
ATOM 1390 C C . VAL A 1 175 ? -10.680 5.823 5.312 1.00 90.06 175 VAL A C 1
ATOM 1392 O O . VAL A 1 175 ? -9.739 5.666 4.539 1.00 90.06 175 VAL A O 1
ATOM 1395 N N . ASN A 1 176 ? -10.972 7.019 5.824 1.00 89.12 176 ASN A N 1
ATOM 1396 C CA . ASN A 1 176 ? -10.172 8.207 5.517 1.00 89.12 176 ASN A CA 1
ATOM 1397 C C . ASN A 1 176 ? -8.768 8.123 6.110 1.00 89.12 176 ASN A C 1
ATOM 1399 O O . ASN A 1 176 ? -7.802 8.440 5.424 1.00 89.12 176 ASN A O 1
ATOM 1403 N N . GLY A 1 177 ? -8.643 7.642 7.348 1.00 90.81 177 GLY A N 1
ATOM 1404 C CA . GLY A 1 177 ? -7.343 7.389 7.957 1.00 90.81 177 GLY A CA 1
ATOM 1405 C C . GLY A 1 177 ? -6.513 6.400 7.135 1.00 90.81 177 GLY A C 1
ATOM 1406 O O . GLY A 1 177 ? -5.350 6.660 6.850 1.00 90.81 177 GLY A O 1
ATOM 1407 N N . TRP A 1 178 ? -7.127 5.311 6.671 1.00 94.56 178 TRP A N 1
ATOM 1408 C CA . TRP A 1 178 ? -6.477 4.359 5.771 1.00 94.56 178 TRP A CA 1
ATOM 1409 C C . TRP A 1 178 ? -6.009 5.013 4.466 1.00 94.56 178 TRP A C 1
ATOM 1411 O O . TRP A 1 178 ? -4.875 4.815 4.047 1.00 94.56 178 TRP A O 1
ATOM 1421 N N . ARG A 1 179 ? -6.851 5.835 3.832 1.00 91.94 179 ARG A N 1
ATOM 1422 C CA . ARG A 1 179 ? -6.492 6.537 2.589 1.00 91.94 179 ARG A CA 1
ATOM 1423 C C . ARG A 1 179 ? -5.303 7.476 2.761 1.00 91.94 179 ARG A C 1
ATOM 1425 O O . ARG A 1 179 ? -4.493 7.567 1.849 1.00 91.94 1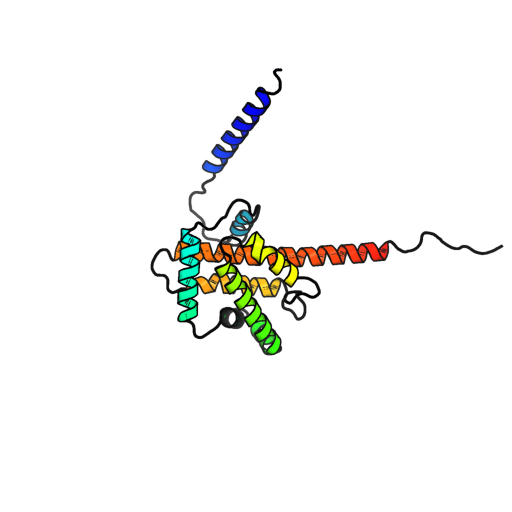79 ARG A O 1
ATOM 1432 N N . ILE A 1 180 ? -5.162 8.116 3.922 1.00 89.50 180 ILE A N 1
ATOM 1433 C CA . ILE A 1 180 ? -3.977 8.925 4.245 1.00 89.50 180 ILE A CA 1
ATOM 1434 C C . ILE A 1 180 ? -2.712 8.051 4.264 1.00 89.50 180 ILE A C 1
ATOM 1436 O O . ILE A 1 180 ? -1.686 8.463 3.729 1.00 89.50 180 ILE A O 1
ATOM 1440 N N . VAL A 1 181 ? -2.785 6.828 4.806 1.00 92.56 181 VAL A N 1
ATOM 1441 C CA . VAL A 1 181 ? -1.662 5.870 4.754 1.00 92.56 181 VAL A CA 1
ATOM 1442 C C . VAL A 1 181 ? -1.324 5.520 3.306 1.00 92.56 181 VAL A C 1
ATOM 1444 O O . VAL A 1 181 ? -0.167 5.613 2.913 1.00 92.56 181 VAL A O 1
ATOM 1447 N N . ILE A 1 182 ? -2.318 5.170 2.485 1.00 94.38 182 ILE A N 1
ATOM 1448 C CA . ILE A 1 182 ? -2.084 4.811 1.075 1.00 94.38 182 ILE A CA 1
ATOM 1449 C C . ILE A 1 182 ? -1.498 5.981 0.282 1.00 94.38 182 ILE A C 1
ATOM 1451 O O . ILE A 1 182 ? -0.596 5.782 -0.532 1.00 94.38 182 ILE A O 1
ATOM 1455 N N . LEU A 1 183 ? -1.961 7.200 0.552 1.00 88.75 183 LEU A N 1
ATOM 1456 C CA . LEU A 1 183 ? -1.412 8.412 -0.041 1.00 88.75 183 LEU A CA 1
ATOM 1457 C C . LEU A 1 183 ? 0.063 8.599 0.332 1.00 88.75 183 LEU A C 1
ATOM 1459 O O . LEU A 1 183 ? 0.876 8.854 -0.551 1.00 88.75 183 LEU A O 1
ATOM 1463 N N . PHE A 1 184 ? 0.430 8.404 1.605 1.00 88.94 184 PHE A N 1
ATOM 1464 C CA . PHE A 1 184 ? 1.834 8.429 2.029 1.00 88.94 184 PHE A CA 1
ATOM 1465 C C . PHE A 1 184 ? 2.688 7.440 1.236 1.00 88.94 184 PHE A C 1
ATOM 1467 O O . PHE A 1 184 ? 3.715 7.833 0.682 1.00 88.94 184 PHE A O 1
ATOM 1474 N N . LEU A 1 185 ? 2.249 6.183 1.138 1.00 91.75 185 LEU A N 1
ATOM 1475 C CA . LEU A 1 185 ? 2.990 5.151 0.412 1.00 91.75 185 LEU A CA 1
ATOM 1476 C C . LEU A 1 185 ? 3.170 5.532 -1.061 1.00 91.75 185 LEU A C 1
ATOM 1478 O O . LEU A 1 185 ? 4.279 5.466 -1.586 1.00 91.75 185 LEU A O 1
ATOM 1482 N N . THR A 1 186 ? 2.087 5.974 -1.701 1.00 91.31 186 THR A N 1
ATOM 1483 C CA . THR A 1 186 ? 2.075 6.354 -3.120 1.00 91.31 186 THR A CA 1
ATOM 1484 C C . THR A 1 186 ? 3.034 7.511 -3.380 1.00 91.31 186 THR A C 1
ATOM 1486 O O . THR A 1 186 ? 3.897 7.392 -4.243 1.00 91.31 186 THR A O 1
ATOM 1489 N N . ASN A 1 187 ? 2.975 8.566 -2.564 1.00 88.75 187 ASN A N 1
ATOM 1490 C CA . ASN A 1 187 ? 3.845 9.734 -2.702 1.00 88.75 187 ASN A CA 1
ATOM 1491 C C . ASN A 1 187 ? 5.330 9.383 -2.545 1.00 88.75 187 ASN A C 1
ATOM 1493 O O . ASN A 1 187 ? 6.175 9.943 -3.240 1.00 88.75 187 ASN A O 1
ATOM 1497 N N . LYS A 1 188 ? 5.677 8.463 -1.634 1.00 87.88 188 LYS A N 1
ATOM 1498 C CA . LYS A 1 188 ? 7.073 8.033 -1.450 1.00 87.88 188 LYS A CA 1
ATOM 1499 C C . LYS A 1 188 ? 7.594 7.229 -2.633 1.00 87.88 188 LYS A C 1
ATOM 1501 O O . LYS A 1 188 ? 8.747 7.400 -3.018 1.00 87.88 188 LYS A O 1
ATOM 1506 N N . LEU A 1 189 ? 6.747 6.389 -3.211 1.00 90.19 189 LEU A N 1
ATOM 1507 C CA . LEU A 1 189 ? 7.103 5.561 -4.360 1.00 90.19 189 LEU A CA 1
ATOM 1508 C C . LEU A 1 189 ? 7.207 6.418 -5.625 1.00 90.19 189 LEU A C 1
ATOM 1510 O O . LEU A 1 189 ? 8.199 6.329 -6.338 1.00 90.19 189 LEU A O 1
ATOM 1514 N N . GLU A 1 190 ? 6.266 7.335 -5.843 1.00 89.69 190 GLU A N 1
ATOM 1515 C CA . GLU A 1 190 ? 6.329 8.331 -6.920 1.00 89.69 190 GLU A CA 1
ATOM 1516 C C . GLU A 1 190 ? 7.583 9.210 -6.818 1.00 89.69 190 GLU A C 1
ATOM 1518 O O . GLU A 1 190 ? 8.309 9.380 -7.798 1.00 89.69 190 GLU A O 1
ATOM 1523 N N . TYR A 1 191 ? 7.902 9.697 -5.616 1.00 86.56 191 TYR A N 1
ATOM 1524 C CA . TYR A 1 191 ? 9.144 10.429 -5.379 1.00 86.56 191 TYR A CA 1
ATOM 1525 C C . TYR A 1 191 ? 10.382 9.600 -5.751 1.00 86.56 191 TYR A C 1
ATOM 1527 O O . TYR A 1 191 ? 11.289 10.107 -6.413 1.00 86.56 191 TYR A O 1
ATOM 1535 N N . GLY A 1 192 ? 10.407 8.323 -5.368 1.00 86.06 192 GLY A N 1
ATOM 1536 C CA . GLY A 1 192 ? 11.490 7.410 -5.711 1.00 86.06 192 GLY A CA 1
ATOM 1537 C C . GLY A 1 192 ? 11.654 7.197 -7.222 1.00 86.06 192 GLY A C 1
ATOM 1538 O O . GLY A 1 192 ? 12.775 7.279 -7.725 1.00 86.06 192 GLY A O 1
ATOM 1539 N N . PHE A 1 193 ? 10.557 7.025 -7.965 1.00 84.81 193 PHE A N 1
ATOM 1540 C CA . PHE A 1 193 ? 10.592 6.949 -9.432 1.00 84.81 193 PHE A CA 1
ATOM 1541 C C . PHE A 1 193 ? 11.133 8.241 -10.068 1.00 84.81 193 PHE A C 1
ATOM 1543 O O . PHE A 1 193 ? 11.987 8.193 -10.955 1.00 84.81 193 PHE A O 1
ATOM 1550 N N . HIS A 1 194 ? 10.712 9.410 -9.579 1.00 85.44 194 HIS A N 1
ATOM 1551 C CA . HIS A 1 194 ? 11.193 10.694 -10.098 1.00 85.44 194 HIS A CA 1
ATOM 1552 C C . HIS A 1 194 ? 12.678 10.956 -9.833 1.00 85.44 194 HIS A C 1
ATOM 1554 O O . HIS A 1 194 ? 13.344 11.614 -10.645 1.00 85.44 194 HIS A O 1
ATOM 1560 N N . LEU A 1 195 ? 13.213 10.467 -8.711 1.00 81.31 195 LEU A N 1
ATOM 1561 C CA . LEU A 1 195 ? 14.645 10.550 -8.427 1.00 81.31 195 LEU A CA 1
ATOM 1562 C C . LEU A 1 195 ? 15.469 9.755 -9.443 1.00 81.31 195 LEU A C 1
ATOM 1564 O O . LEU A 1 195 ? 16.509 10.247 -9.887 1.00 81.31 195 LEU A O 1
ATOM 1568 N N . GLU A 1 196 ? 14.999 8.577 -9.842 1.00 72.69 196 GLU A N 1
ATOM 1569 C CA . GLU A 1 196 ? 15.653 7.746 -10.857 1.00 72.69 196 GLU A CA 1
ATOM 1570 C C . GLU A 1 196 ? 15.644 8.415 -12.236 1.00 72.69 196 GLU A C 1
ATOM 1572 O 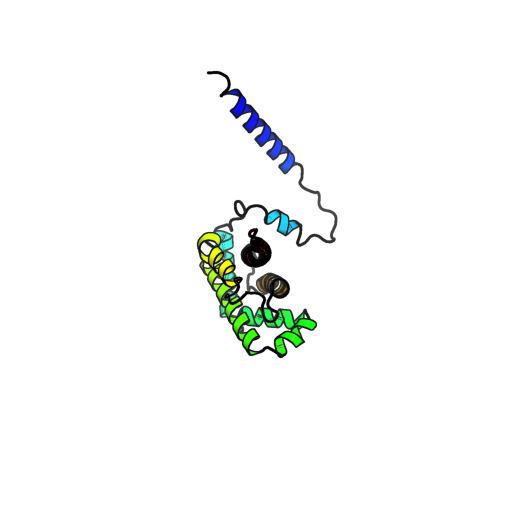O . GLU A 1 196 ? 16.698 8.574 -12.857 1.00 72.69 196 GLU A O 1
ATOM 1577 N N . ASP A 1 197 ? 14.497 8.928 -12.686 1.00 72.31 197 ASP A N 1
ATOM 1578 C CA . ASP A 1 197 ? 14.398 9.649 -13.966 1.00 72.31 197 ASP A CA 1
ATOM 1579 C C . ASP A 1 197 ? 15.303 10.894 -13.998 1.00 72.31 197 ASP A C 1
ATOM 1581 O O . ASP A 1 197 ? 15.995 11.193 -14.985 1.00 72.31 197 ASP A O 1
ATOM 1585 N N . SER A 1 198 ? 15.360 11.612 -12.876 1.00 67.44 198 SER A N 1
ATOM 1586 C CA . SER A 1 198 ? 16.232 12.777 -12.703 1.00 67.44 198 SER A CA 1
ATOM 1587 C C . SER A 1 198 ? 17.717 12.402 -12.675 1.00 67.44 198 SER A C 1
ATOM 1589 O O . SER A 1 198 ? 18.564 13.195 -13.089 1.00 67.44 198 SER A O 1
ATOM 1591 N N . SER A 1 199 ? 18.056 11.208 -12.194 1.00 60.41 199 SER A N 1
ATOM 1592 C CA . SER A 1 199 ? 19.438 10.722 -12.115 1.00 60.41 199 SER A CA 1
ATOM 1593 C C . SER A 1 199 ? 19.922 10.198 -13.466 1.00 60.41 199 SER A C 1
ATOM 1595 O O . SER A 1 199 ? 21.016 10.561 -13.901 1.00 60.41 199 SER A O 1
ATOM 1597 N N . LYS A 1 200 ? 19.080 9.467 -14.203 1.00 59.16 200 LYS A N 1
ATOM 1598 C CA . LYS A 1 200 ? 19.360 9.000 -15.574 1.00 59.16 200 LYS A CA 1
ATOM 1599 C C . LYS A 1 200 ? 19.525 10.159 -16.553 1.00 59.16 200 LYS A C 1
ATOM 1601 O O . LYS A 1 200 ? 20.466 10.184 -17.343 1.00 59.16 200 LYS A O 1
ATOM 1606 N N . SER A 1 201 ? 18.673 11.179 -16.452 1.00 56.22 201 SER A N 1
ATOM 1607 C CA . SER A 1 201 ? 18.802 12.396 -17.269 1.00 56.22 201 SER A CA 1
ATOM 1608 C C . SER A 1 201 ? 20.056 13.220 -16.944 1.00 56.22 201 SER A C 1
ATOM 1610 O O . SER A 1 201 ? 20.605 13.871 -17.837 1.00 56.22 201 SER A O 1
ATOM 1612 N N . LYS A 1 202 ? 20.556 13.174 -15.702 1.00 53.88 202 LYS A N 1
ATOM 1613 C CA . LYS A 1 202 ? 21.844 13.778 -15.316 1.00 53.88 202 LYS A CA 1
ATOM 1614 C C . LYS A 1 202 ? 23.046 12.937 -15.758 1.00 53.88 202 LYS A C 1
ATOM 1616 O O . LYS A 1 202 ?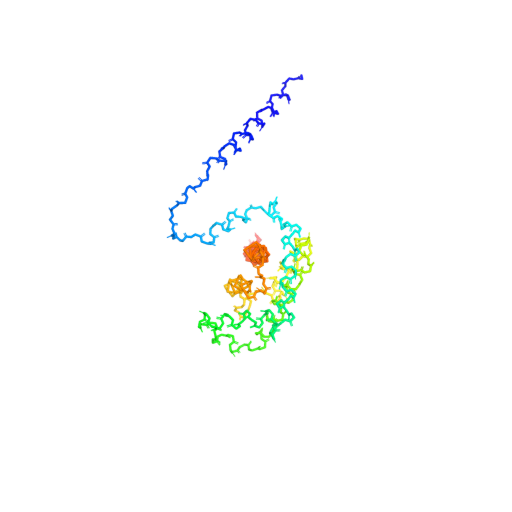 24.016 13.518 -16.233 1.00 53.88 202 LYS A O 1
ATOM 1621 N N . SER A 1 203 ? 22.974 11.609 -15.669 1.00 49.88 203 SER A N 1
ATOM 1622 C CA . SER A 1 203 ? 24.013 10.681 -16.147 1.00 49.88 203 SER A CA 1
ATOM 1623 C C . SER A 1 203 ? 24.235 10.811 -17.660 1.00 49.88 203 SER A C 1
ATOM 1625 O O . SER A 1 203 ? 25.370 11.015 -18.085 1.00 49.88 203 SER A O 1
ATOM 1627 N N . LEU A 1 204 ? 23.161 10.874 -18.457 1.00 44.72 204 LEU A N 1
ATOM 1628 C CA . LEU A 1 204 ? 23.240 11.126 -19.905 1.00 44.72 204 LEU A CA 1
ATOM 1629 C C . LEU A 1 204 ? 23.806 12.514 -20.258 1.00 44.72 204 LEU A C 1
ATOM 1631 O O . LEU A 1 204 ? 24.372 12.701 -21.336 1.00 44.72 204 LEU A O 1
ATOM 1635 N N . ARG A 1 205 ? 23.653 13.512 -19.374 1.00 39.38 205 ARG A N 1
ATOM 1636 C CA . ARG A 1 205 ? 24.301 14.825 -19.541 1.00 39.38 205 ARG A CA 1
ATOM 1637 C C . ARG A 1 205 ? 25.785 14.779 -19.191 1.00 39.38 205 ARG A C 1
ATOM 1639 O O . ARG A 1 205 ? 26.554 15.451 -19.864 1.00 39.38 205 ARG A O 1
ATOM 1646 N N . TYR A 1 206 ? 26.172 13.990 -18.189 1.00 37.88 206 TYR A N 1
ATOM 1647 C CA . TYR A 1 206 ? 27.567 13.841 -17.775 1.00 37.88 206 TYR A CA 1
ATOM 1648 C C . TYR A 1 206 ? 28.397 13.071 -18.814 1.00 37.88 206 TYR A C 1
ATOM 1650 O O . TYR A 1 206 ? 29.525 13.469 -19.102 1.00 37.88 206 TYR A O 1
ATOM 1658 N N . GLU A 1 207 ? 27.823 12.044 -19.451 1.00 42.31 207 GLU A N 1
ATOM 1659 C CA . GLU A 1 207 ? 28.476 11.309 -20.549 1.00 42.31 207 GLU A CA 1
ATOM 1660 C C . GLU A 1 207 ? 28.692 12.168 -21.807 1.00 42.31 207 GLU A C 1
ATOM 1662 O O . GLU A 1 207 ? 29.654 11.949 -22.533 1.00 42.31 207 GLU A O 1
ATOM 1667 N N . ARG A 1 208 ? 27.873 13.206 -22.040 1.00 41.69 208 ARG A N 1
ATOM 1668 C CA . ARG A 1 208 ? 28.066 14.156 -23.159 1.00 41.69 208 ARG A CA 1
ATOM 1669 C C . ARG A 1 208 ? 29.080 15.271 -22.892 1.00 41.69 208 ARG A C 1
ATOM 1671 O O . ARG A 1 208 ? 29.330 16.076 -23.781 1.00 41.69 208 ARG A O 1
ATOM 1678 N N . THR A 1 209 ? 29.647 15.355 -21.690 1.00 43.03 209 THR A N 1
ATOM 1679 C CA . THR A 1 209 ? 30.600 16.418 -21.311 1.00 43.03 209 THR A CA 1
ATOM 1680 C C . THR A 1 209 ? 32.046 15.941 -21.160 1.00 43.03 209 THR A C 1
ATOM 1682 O O . THR A 1 209 ? 32.888 16.714 -20.716 1.00 43.03 209 THR A O 1
ATOM 1685 N N . PHE A 1 210 ? 32.356 14.706 -21.572 1.00 40.69 210 PHE A N 1
ATOM 1686 C CA . PHE A 1 210 ? 33.726 14.171 -21.602 1.00 40.69 210 PHE A CA 1
ATOM 1687 C C . PHE A 1 210 ? 34.299 13.983 -23.018 1.00 40.69 210 PHE A C 1
ATOM 1689 O O . PHE A 1 210 ? 35.297 13.284 -23.184 1.00 40.69 210 PHE A O 1
ATOM 1696 N N . ASP A 1 211 ? 33.756 14.677 -24.024 1.00 44.19 211 ASP A N 1
ATOM 1697 C CA . ASP A 1 211 ? 34.478 14.902 -25.280 1.00 44.19 211 ASP A CA 1
ATOM 1698 C C . ASP A 1 211 ? 35.534 15.999 -25.064 1.00 44.19 211 ASP A C 1
ATOM 1700 O O . ASP A 1 211 ? 35.306 17.199 -25.196 1.00 44.19 211 ASP A O 1
ATOM 1704 N N . ASN A 1 212 ? 36.683 15.517 -24.599 1.00 41.00 212 ASN A N 1
ATOM 1705 C CA . ASN A 1 212 ? 38.029 16.076 -24.631 1.00 41.00 212 ASN A CA 1
ATOM 1706 C C . ASN A 1 212 ? 38.211 17.433 -25.375 1.00 41.00 212 ASN A C 1
ATOM 1708 O O . ASN A 1 212 ? 38.130 17.462 -26.602 1.00 41.00 212 ASN A O 1
ATOM 1712 N N . PRO A 1 213 ? 38.586 18.541 -24.696 1.00 42.34 213 PRO A N 1
ATOM 1713 C CA . PRO A 1 213 ? 38.977 19.786 -25.365 1.00 42.34 213 PRO A CA 1
ATOM 1714 C C . PRO A 1 213 ? 40.400 19.746 -25.955 1.00 42.34 213 PRO A C 1
ATOM 1716 O O . PRO A 1 213 ? 40.844 20.731 -26.542 1.00 42.34 213 PRO A O 1
ATOM 1719 N N . TYR A 1 214 ? 41.133 18.637 -25.825 1.00 41.25 214 TYR A N 1
ATOM 1720 C CA . TYR A 1 214 ? 42.443 18.479 -26.454 1.00 41.25 214 TYR A CA 1
ATOM 1721 C C . TYR A 1 214 ? 42.298 17.835 -27.832 1.00 41.25 214 TYR A C 1
ATOM 1723 O O . TYR A 1 214 ? 42.527 16.638 -28.015 1.00 41.25 214 TYR A O 1
ATOM 1731 N N . GLY A 1 215 ? 41.921 18.667 -28.805 1.00 35.25 215 GLY A N 1
ATOM 1732 C CA . GLY A 1 215 ? 42.195 18.407 -30.212 1.00 35.25 215 GLY A CA 1
ATOM 1733 C C . GLY A 1 215 ? 43.706 18.334 -30.412 1.00 35.25 215 GLY A C 1
ATOM 1734 O O . GLY A 1 215 ? 44.408 19.339 -30.328 1.00 35.25 215 GLY A O 1
ATOM 1735 N N . VAL A 1 216 ? 44.205 17.119 -30.608 1.00 41.53 216 VAL A N 1
ATOM 1736 C CA . VAL A 1 216 ? 45.541 16.871 -31.140 1.00 41.53 216 VAL A CA 1
ATOM 1737 C C . VAL A 1 216 ? 45.477 17.173 -32.632 1.00 41.53 216 VAL A C 1
ATOM 1739 O O . VAL A 1 216 ? 45.061 16.316 -33.405 1.00 41.53 216 VAL A O 1
ATOM 1742 N N . ASP A 1 217 ? 45.911 18.365 -33.029 1.00 35.84 217 ASP A N 1
ATOM 1743 C CA . ASP A 1 217 ? 46.350 18.608 -34.401 1.00 35.84 217 ASP A CA 1
ATOM 1744 C C . ASP A 1 217 ? 47.873 18.430 -34.442 1.00 35.84 217 ASP A C 1
ATOM 1746 O O . ASP A 1 217 ? 48.653 19.318 -34.102 1.00 35.84 217 ASP A O 1
ATOM 1750 N N . ASN A 1 218 ? 48.297 17.225 -34.825 1.00 37.56 218 ASN A N 1
ATOM 1751 C CA . ASN A 1 218 ? 49.608 17.023 -35.436 1.00 37.56 218 ASN A CA 1
ATOM 1752 C C . ASN A 1 218 ? 49.545 17.577 -36.867 1.00 37.56 218 ASN A C 1
ATOM 1754 O O . ASN A 1 218 ? 48.572 17.286 -37.552 1.00 37.56 218 ASN A O 1
ATOM 1758 N N . PHE A 1 219 ? 50.573 18.303 -37.319 1.00 34.16 219 PHE A N 1
ATOM 1759 C CA . PHE A 1 219 ? 51.328 18.086 -38.571 1.00 34.16 219 PHE A CA 1
ATOM 1760 C C . PHE A 1 219 ? 52.059 19.368 -39.037 1.00 34.16 219 PHE A C 1
ATOM 1762 O O . PHE A 1 219 ? 51.419 20.376 -39.318 1.00 34.16 219 PHE A O 1
ATOM 1769 N N . PHE A 1 220 ? 53.383 19.210 -39.212 1.00 40.06 220 PHE A N 1
ATOM 1770 C CA . PHE A 1 220 ? 54.424 20.096 -39.781 1.00 40.06 220 PHE A CA 1
ATOM 1771 C C . PHE A 1 220 ? 54.961 21.261 -38.940 1.00 40.06 220 PHE A C 1
ATOM 1773 O O . PHE A 1 220 ? 54.225 22.228 -38.663 1.00 40.06 220 PHE A O 1
#

pLDDT: mean 74.37, std 22.1, range [34.16, 97.69]

Organism: NCBI:txid290746

Sequence (220 aa):
MKLAMDSKSAISDVMLMAMSTAVSAVPRRTSRRLSDFSDIAHLTVTFNGISLTPKQKSWIKCAFDKWKKKSPVSVGDWVHTYIQQRHKDWKNELSKKSHLVQLYSDTITKIIEMAIESLDSLDDSLGPLLVSYTSDNGILNGKEGFDLTYWTYVSEALCHLAKEFPVKSNKWETVNGWRIVILFLTNKLEYGFHLEDSSKSKSLRYERTFDNPYGVDNFF